Protein AF-A0A843HTK3-F1 (afdb_monomer_lite)

Radius of gyration: 72.26 Å; chains: 1; bounding box: 132×51×167 Å

Structure (mmCIF, N/CA/C/O backbone):
data_AF-A0A843HTK3-F1
#
_entry.id   AF-A0A843HTK3-F1
#
loop_
_atom_site.group_PDB
_atom_site.id
_atom_site.type_symbol
_atom_site.label_atom_id
_atom_site.label_alt_id
_atom_site.label_comp_id
_atom_site.label_asym_id
_atom_site.label_entity_id
_atom_site.label_seq_id
_atom_site.pdbx_PDB_ins_code
_atom_site.Cartn_x
_atom_site.Cartn_y
_atom_site.Cartn_z
_atom_site.occupanc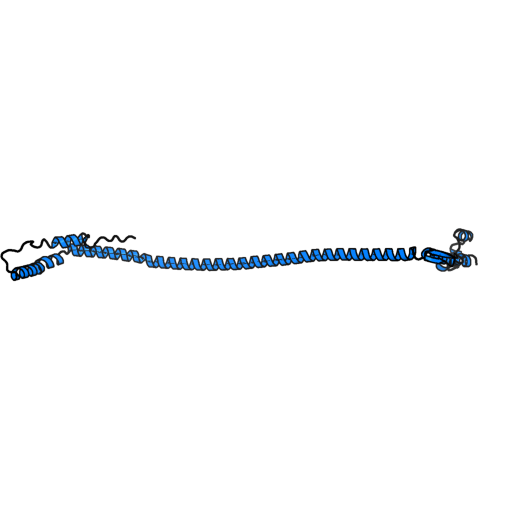y
_atom_site.B_iso_or_equiv
_atom_site.auth_seq_id
_atom_site.auth_comp_id
_atom_site.auth_asym_id
_atom_site.auth_atom_id
_atom_site.pdbx_PDB_model_num
ATOM 1 N N . MET A 1 1 ? -38.545 0.679 40.337 1.00 38.75 1 MET A N 1
ATOM 2 C CA . MET A 1 1 ? -39.459 0.311 41.440 1.00 38.75 1 MET A CA 1
ATOM 3 C C . MET A 1 1 ? -40.035 1.593 42.014 1.00 38.75 1 MET A C 1
ATOM 5 O O . MET A 1 1 ? -39.263 2.434 42.453 1.00 38.75 1 MET A O 1
ATOM 9 N N . SER A 1 2 ? -41.347 1.804 41.912 1.00 30.03 2 SER A N 1
ATOM 10 C CA . SER A 1 2 ? -41.995 2.987 42.487 1.00 30.03 2 SER A CA 1
ATOM 11 C C . SER A 1 2 ? -42.322 2.680 43.943 1.00 30.03 2 SER A C 1
ATOM 13 O O . SER A 1 2 ? -43.158 1.818 44.202 1.00 30.03 2 SER A O 1
ATOM 15 N N . ILE A 1 3 ? -41.647 3.340 44.884 1.00 37.25 3 ILE A N 1
ATOM 16 C CA . ILE A 1 3 ? -41.981 3.233 46.307 1.00 37.25 3 ILE A CA 1
ATOM 17 C C . ILE A 1 3 ? -43.320 3.944 46.483 1.00 37.25 3 ILE A C 1
ATOM 19 O O . ILE A 1 3 ? -43.415 5.162 46.343 1.00 37.25 3 ILE A O 1
ATOM 23 N N . ASN A 1 4 ? -44.375 3.168 46.705 1.00 44.69 4 ASN A N 1
ATOM 24 C CA . ASN A 1 4 ? -45.718 3.690 46.902 1.00 44.69 4 ASN A CA 1
ATOM 25 C C . ASN A 1 4 ? -45.757 4.359 48.285 1.00 44.69 4 ASN A C 1
ATOM 27 O O . ASN A 1 4 ? -45.810 3.685 49.314 1.00 44.69 4 ASN A O 1
ATOM 31 N N . THR A 1 5 ? -45.657 5.687 48.330 1.00 44.09 5 THR A N 1
ATOM 32 C CA . THR A 1 5 ? -45.697 6.471 49.571 1.00 44.09 5 THR A CA 1
ATOM 33 C C . THR A 1 5 ? -47.133 6.567 50.081 1.00 44.09 5 THR A C 1
ATOM 35 O O . THR A 1 5 ? -47.789 7.596 49.938 1.00 44.09 5 THR A O 1
ATOM 38 N N . ILE A 1 6 ? -47.639 5.477 50.656 1.00 53.00 6 ILE A N 1
ATOM 39 C CA . ILE A 1 6 ? -48.837 5.514 51.499 1.00 53.00 6 ILE A CA 1
ATOM 40 C C . ILE A 1 6 ? -48.417 6.135 52.833 1.00 53.00 6 ILE A C 1
ATOM 42 O O . ILE A 1 6 ? -47.463 5.666 53.460 1.00 53.00 6 ILE A O 1
ATOM 46 N N . SER A 1 7 ? -49.098 7.208 53.242 1.00 55.44 7 SER A N 1
ATOM 47 C CA . SER A 1 7 ? -48.861 7.884 54.520 1.00 55.44 7 SER A CA 1
ATOM 48 C C . SER A 1 7 ? -48.951 6.884 55.675 1.00 55.44 7 SER A C 1
ATOM 50 O O . SER A 1 7 ? -49.839 6.034 55.695 1.00 55.44 7 SER A O 1
ATOM 52 N N . LEU A 1 8 ? -48.065 6.998 56.669 1.00 52.16 8 LEU A N 1
ATOM 53 C CA . LEU A 1 8 ? -48.116 6.175 57.888 1.00 52.16 8 LEU A CA 1
ATOM 54 C C . LEU A 1 8 ? -49.490 6.256 58.582 1.00 52.16 8 LEU A C 1
ATOM 56 O O . LEU A 1 8 ? -49.953 5.269 59.143 1.00 52.16 8 LEU A O 1
ATOM 60 N N . LEU A 1 9 ? -50.169 7.405 58.470 1.00 52.94 9 LEU A N 1
ATOM 61 C CA . LEU A 1 9 ? -51.510 7.649 59.015 1.00 52.94 9 LEU A CA 1
ATOM 62 C C . LEU A 1 9 ? -52.624 6.868 58.298 1.00 52.94 9 LEU A C 1
ATOM 64 O O . LEU A 1 9 ? -53.703 6.683 58.857 1.00 52.94 9 LEU A O 1
ATOM 68 N N . ASP A 1 10 ? -52.377 6.407 57.071 1.00 60.09 10 ASP A N 1
ATOM 69 C CA . ASP A 1 10 ? -53.367 5.679 56.277 1.00 60.09 10 ASP A CA 1
ATOM 70 C C . ASP A 1 10 ? -53.335 4.167 56.525 1.00 60.09 10 ASP A C 1
ATOM 72 O O . ASP A 1 10 ? -54.255 3.465 56.089 1.00 60.09 10 ASP A O 1
ATOM 76 N N . ARG A 1 11 ? -52.321 3.665 57.243 1.00 60.69 11 ARG A N 1
ATOM 77 C CA . ARG A 1 11 ? -52.177 2.237 57.545 1.00 60.69 11 ARG A CA 1
ATOM 78 C C . ARG A 1 11 ? -53.138 1.810 58.655 1.00 60.69 11 ARG A C 1
ATOM 80 O O . ARG A 1 11 ? -53.283 2.479 59.677 1.00 60.69 11 ARG A O 1
ATOM 87 N N . GLU A 1 12 ? -53.788 0.669 58.444 1.00 66.44 12 GLU A N 1
ATOM 88 C CA . GLU A 1 12 ? -54.806 0.104 59.340 1.00 66.44 12 GLU A CA 1
ATOM 89 C C . GLU A 1 12 ? -54.378 -0.005 60.819 1.00 66.44 12 GLU A C 1
ATOM 91 O O . GLU A 1 12 ? -55.192 0.345 61.678 1.00 66.44 12 GLU A O 1
ATOM 96 N N . PRO A 1 13 ? -53.129 -0.388 61.161 1.00 62.75 13 PRO A N 1
ATOM 97 C CA . PRO A 1 13 ? -52.690 -0.442 62.558 1.00 62.75 13 PRO A CA 1
ATOM 98 C C . PRO A 1 13 ? -52.739 0.926 63.259 1.00 62.75 13 PRO A C 1
ATOM 100 O O . PRO A 1 13 ? -53.224 1.032 64.385 1.00 62.75 13 PRO A O 1
ATOM 103 N N . PHE A 1 14 ? -52.325 2.001 62.572 1.00 56.97 14 PHE A N 1
ATOM 104 C CA . PHE A 1 14 ? -52.375 3.367 63.109 1.00 56.97 14 PHE A CA 1
ATOM 105 C C . PHE A 1 14 ? -53.814 3.878 63.260 1.00 56.97 14 PHE A C 1
ATOM 107 O O . PHE A 1 14 ? -54.138 4.515 64.264 1.00 56.97 14 PHE A O 1
ATOM 114 N N . LYS A 1 15 ? -54.701 3.565 62.306 1.00 63.81 15 LYS A N 1
ATOM 115 C CA . LYS A 1 15 ? -56.132 3.906 62.398 1.00 63.81 15 LYS A CA 1
ATOM 116 C C . LYS A 1 15 ? -56.814 3.215 63.579 1.00 63.81 15 LYS A C 1
ATOM 118 O O . LYS A 1 15 ? -57.596 3.856 64.283 1.00 63.81 15 LYS A O 1
ATOM 123 N N . ARG A 1 16 ? -56.493 1.939 63.826 1.00 60.72 16 ARG A N 1
ATOM 124 C CA . ARG A 1 16 ? -57.014 1.191 64.980 1.00 60.72 16 ARG A CA 1
ATOM 125 C C . ARG A 1 16 ? -56.539 1.790 66.295 1.00 60.72 16 ARG A C 1
ATOM 127 O O . ARG A 1 16 ? -57.391 2.121 67.109 1.00 60.72 16 ARG A O 1
ATOM 134 N N . MET A 1 17 ? -55.242 2.066 66.438 1.00 58.06 17 MET A N 1
ATOM 135 C CA . MET A 1 17 ? -54.682 2.671 67.654 1.00 58.06 17 MET A CA 1
ATOM 136 C C . MET A 1 17 ? -55.368 4.000 68.020 1.00 58.06 17 MET A C 1
ATOM 138 O O . MET A 1 17 ? -55.690 4.237 69.182 1.00 58.06 17 MET A O 1
ATOM 142 N N . ILE A 1 18 ? -55.660 4.853 67.028 1.00 58.66 18 ILE A N 1
ATOM 143 C CA . ILE A 1 18 ? -56.403 6.111 67.234 1.00 58.66 18 ILE A CA 1
ATOM 144 C C . ILE A 1 18 ? -57.853 5.837 67.672 1.00 58.66 18 ILE A C 1
ATOM 146 O O . ILE A 1 18 ? -58.387 6.549 68.523 1.00 58.66 18 ILE A O 1
ATOM 150 N N . SER A 1 19 ? -58.491 4.792 67.135 1.00 58.44 19 SER A N 1
ATOM 151 C CA . SER A 1 19 ? -59.862 4.409 67.495 1.00 58.44 19 SER A CA 1
ATOM 152 C C . SER A 1 19 ? -59.991 3.795 68.901 1.00 58.44 19 SER A C 1
ATOM 154 O O . SER A 1 19 ? -61.031 3.963 69.541 1.00 58.44 19 SER A O 1
ATOM 156 N N . THR A 1 20 ? -58.934 3.156 69.423 1.00 55.25 20 THR A N 1
ATOM 157 C CA . THR A 1 20 ? -58.904 2.513 70.752 1.00 55.25 20 THR A CA 1
ATOM 158 C C . THR A 1 20 ? -58.944 3.530 71.910 1.00 55.25 20 THR A C 1
ATOM 160 O O . THR A 1 20 ? -59.424 3.225 73.008 1.00 55.25 20 THR A O 1
ATOM 163 N N . VAL A 1 21 ? -58.496 4.768 71.667 1.00 57.41 21 VAL A N 1
ATOM 164 C CA . VAL A 1 21 ? -58.384 5.840 72.677 1.00 57.41 21 VAL A CA 1
ATOM 165 C C . VAL A 1 21 ? -59.745 6.459 73.055 1.00 57.41 21 VAL A C 1
ATOM 167 O O . VAL A 1 21 ? -59.902 6.938 74.177 1.00 57.41 21 VAL A O 1
ATOM 170 N N . GLY A 1 22 ? -60.767 6.352 72.194 1.00 56.28 22 GLY A N 1
ATOM 171 C CA . GLY A 1 22 ? -62.115 6.891 72.437 1.00 56.28 22 GLY A CA 1
ATOM 172 C C . GLY A 1 22 ? -62.223 8.423 72.312 1.00 56.28 22 GLY A C 1
ATOM 173 O O . GLY A 1 22 ? -61.224 9.135 72.243 1.00 56.28 22 GLY A O 1
ATOM 174 N N . ASN A 1 23 ? -63.455 8.951 72.251 1.00 57.81 23 ASN A N 1
ATOM 175 C CA . ASN A 1 23 ? -63.700 10.395 72.118 1.00 57.81 23 ASN A CA 1
ATOM 176 C C . ASN A 1 23 ? -63.382 11.143 73.424 1.00 57.81 23 ASN A C 1
ATOM 178 O O . ASN A 1 23 ? -63.937 10.822 74.475 1.00 57.81 23 ASN A O 1
ATOM 182 N N . LEU A 1 24 ? -62.561 12.195 73.336 1.00 53.81 24 LEU A N 1
ATOM 183 C CA . LEU A 1 24 ? -62.410 13.186 74.407 1.00 53.81 24 LEU A CA 1
ATOM 184 C C . LEU A 1 24 ? -63.778 13.843 74.696 1.00 53.81 24 LEU A C 1
ATOM 186 O O . LEU A 1 24 ? -64.517 14.112 73.745 1.00 53.81 24 LEU A O 1
ATOM 190 N N . PRO A 1 25 ? -64.140 14.134 75.962 1.00 52.53 25 PRO A N 1
ATOM 191 C CA . PRO A 1 25 ? -65.391 14.824 76.263 1.00 52.53 25 PRO A CA 1
ATOM 192 C C . PRO A 1 25 ? -65.406 16.194 75.577 1.00 52.53 25 PRO A C 1
ATOM 194 O O . PRO A 1 25 ? -64.543 17.034 75.823 1.00 52.53 25 PRO A O 1
ATOM 197 N N . THR A 1 26 ? -66.383 16.423 74.702 1.00 53.97 26 THR A N 1
ATOM 198 C CA . THR A 1 26 ? -66.461 17.634 73.866 1.00 53.97 26 THR A CA 1
ATOM 199 C C . THR A 1 26 ? -67.148 18.814 74.549 1.00 53.97 26 THR A C 1
ATOM 201 O O . THR A 1 26 ? -67.393 19.838 73.916 1.00 53.97 26 THR A O 1
ATOM 204 N N . SER A 1 27 ? -67.469 18.706 75.832 1.00 48.22 27 SER A N 1
ATOM 205 C CA . SER A 1 27 ? -68.060 19.798 76.592 1.00 48.22 27 SER A CA 1
ATOM 206 C C . SER A 1 27 ? -67.556 19.754 78.021 1.00 48.22 27 SER A C 1
ATOM 208 O O . SER A 1 27 ? -67.538 18.692 78.646 1.00 48.22 27 SER A O 1
ATOM 210 N N . PHE A 1 28 ? -67.156 20.926 78.509 1.00 50.34 28 PHE A N 1
ATOM 211 C CA . PHE A 1 28 ? -66.933 21.212 79.915 1.00 50.34 28 PHE A CA 1
ATOM 212 C C . PHE A 1 28 ? -67.988 20.490 80.758 1.00 50.34 28 PHE A C 1
ATOM 214 O O . PHE A 1 28 ? -69.187 20.608 80.512 1.00 50.34 28 PHE A O 1
ATOM 221 N N . VAL A 1 29 ? -67.548 19.703 81.736 1.00 55.66 29 VAL A N 1
ATOM 222 C CA . VAL A 1 29 ? -68.446 19.281 82.806 1.00 55.66 29 VAL A CA 1
ATOM 223 C C . VAL A 1 29 ? -68.699 20.568 83.585 1.00 55.66 29 VAL A C 1
ATOM 225 O O . VAL A 1 29 ? -67.833 20.982 84.351 1.00 55.66 29 VAL A O 1
ATOM 228 N N . ASP A 1 30 ? -69.813 21.249 83.301 1.00 51.25 30 ASP A N 1
ATOM 229 C CA . ASP A 1 30 ? -70.136 22.637 83.704 1.00 51.25 30 ASP A CA 1
ATOM 230 C C . ASP A 1 30 ? -70.114 22.910 85.230 1.00 51.25 30 ASP A C 1
ATOM 232 O O . ASP A 1 30 ? -70.470 23.992 85.691 1.00 51.25 30 ASP A O 1
ATOM 236 N N . SER A 1 31 ? -69.681 21.944 86.039 1.00 58.19 31 SER A N 1
ATOM 237 C CA . SER A 1 31 ? -69.624 21.982 87.498 1.00 58.19 31 SER A CA 1
ATOM 238 C C . SER A 1 31 ? -68.238 21.713 88.106 1.00 58.19 31 SER A C 1
ATOM 240 O O . SER A 1 31 ? -68.150 21.625 89.327 1.00 58.19 31 SER A O 1
ATOM 242 N N . LEU A 1 32 ? -67.170 21.552 87.312 1.00 59.84 32 LEU A N 1
ATOM 243 C CA . LEU A 1 32 ? -65.810 21.300 87.822 1.00 59.84 32 LEU A CA 1
ATOM 244 C C . LEU A 1 32 ? -64.930 22.556 87.769 1.00 59.84 32 LEU A C 1
ATOM 246 O O . LEU A 1 32 ? -64.960 23.317 86.800 1.00 59.84 32 LEU A O 1
ATOM 250 N N . SER A 1 33 ? -64.097 22.761 88.792 1.00 67.94 33 SER A N 1
ATOM 251 C CA . SER A 1 33 ? -63.061 23.797 88.757 1.00 67.94 33 SER A CA 1
ATOM 252 C C . SER A 1 33 ? -61.970 23.452 87.737 1.00 67.94 33 SER A C 1
ATOM 254 O O . SER A 1 33 ? -61.722 22.288 87.422 1.00 67.94 33 SER A O 1
ATOM 256 N N . TYR A 1 34 ? -61.256 24.467 87.242 1.00 61.88 34 TYR A N 1
ATOM 257 C CA . TYR A 1 34 ? -60.184 24.281 86.254 1.00 61.88 34 TYR A CA 1
ATOM 258 C C . TYR A 1 34 ? -59.102 23.290 86.722 1.00 61.88 34 TYR A C 1
ATOM 260 O O . TYR A 1 34 ? -58.572 22.514 85.930 1.00 61.88 34 TYR A O 1
ATOM 268 N N . TYR A 1 35 ? -58.805 23.287 88.026 1.00 71.56 35 TYR A N 1
ATOM 269 C CA . TYR A 1 35 ? -57.869 22.340 88.627 1.00 71.56 35 TYR A CA 1
ATOM 270 C C . TYR A 1 35 ? -58.400 20.901 88.589 1.00 71.56 35 TYR A C 1
ATOM 272 O O . TYR A 1 35 ? -57.662 19.992 88.223 1.00 71.56 35 TYR A O 1
ATOM 280 N N . GLU A 1 36 ? -59.677 20.692 88.910 1.00 65.38 36 GLU A N 1
ATOM 281 C CA . GLU A 1 36 ? -60.310 19.367 88.883 1.00 65.38 36 GLU A CA 1
ATOM 282 C C . GLU A 1 36 ? -60.412 18.813 87.459 1.00 65.38 36 GLU A C 1
ATOM 284 O O . GLU A 1 36 ? -60.209 17.620 87.255 1.00 65.38 36 GLU A O 1
ATOM 289 N N . VAL A 1 37 ? -60.639 19.675 86.463 1.00 63.78 37 VAL A N 1
ATOM 290 C CA . VAL A 1 37 ? -60.626 19.283 85.045 1.00 63.78 37 VAL A CA 1
ATOM 291 C C . VAL A 1 37 ? -59.226 18.845 84.602 1.00 63.78 37 VAL A C 1
ATOM 293 O O . VAL A 1 37 ? -59.089 17.818 83.939 1.00 63.78 37 VAL A O 1
ATOM 296 N N . LEU A 1 38 ? -58.176 19.580 84.987 1.00 66.00 38 LEU A N 1
ATOM 297 C CA . LEU A 1 38 ? -56.791 19.197 84.683 1.00 66.00 38 LEU A CA 1
ATOM 298 C C . LEU A 1 38 ? -56.375 17.913 85.405 1.00 66.00 38 LEU A C 1
ATOM 300 O O . LEU A 1 38 ? -55.738 17.053 84.800 1.00 66.00 38 LEU A O 1
ATOM 304 N N . ALA A 1 39 ? -56.748 17.764 86.677 1.00 71.88 39 ALA A N 1
ATOM 305 C CA . ALA A 1 39 ? -56.475 16.559 87.451 1.00 71.88 39 ALA A CA 1
ATOM 306 C C . ALA A 1 39 ? -57.183 15.339 86.844 1.00 71.88 39 ALA A C 1
ATOM 308 O O . ALA A 1 39 ? -56.542 14.310 86.637 1.00 71.88 39 ALA A O 1
ATOM 309 N N . TRP A 1 40 ? -58.459 15.483 86.469 1.00 74.88 40 TRP A N 1
ATOM 310 C CA . TRP A 1 40 ? -59.219 14.451 85.767 1.00 74.88 40 TRP A CA 1
ATOM 311 C C . TRP A 1 40 ? -58.581 14.088 84.424 1.00 74.88 40 TRP A C 1
ATOM 313 O O . TRP A 1 40 ? -58.439 12.908 84.124 1.00 74.88 40 TRP A O 1
ATOM 323 N N . LEU A 1 41 ? -58.145 15.075 83.634 1.00 65.19 41 LEU A N 1
ATOM 324 C CA . LEU A 1 41 ? -57.505 14.822 82.343 1.00 65.19 41 LEU A CA 1
ATOM 325 C C . LEU A 1 41 ? -56.179 14.071 82.514 1.00 65.19 41 LEU A C 1
ATOM 327 O O . LEU A 1 41 ? -55.949 13.078 81.829 1.00 65.19 41 LEU A O 1
ATOM 331 N N . CYS A 1 42 ? -55.323 14.507 83.441 1.00 70.62 42 CYS A N 1
ATOM 332 C CA . CYS A 1 42 ? -54.069 13.818 83.750 1.00 70.62 42 CYS A CA 1
ATOM 333 C C . CYS A 1 42 ? -54.318 12.385 84.233 1.00 70.62 42 CYS A C 1
ATOM 335 O O . CYS A 1 42 ? -53.612 11.465 83.814 1.00 70.62 42 CYS A O 1
ATOM 337 N N . GLN A 1 43 ? -55.337 12.184 85.070 1.00 73.31 43 GLN A N 1
ATOM 338 C CA . GLN A 1 43 ? -55.728 10.866 85.555 1.00 73.31 43 GLN A CA 1
ATOM 339 C C . GLN A 1 43 ? -56.274 9.989 84.420 1.00 73.31 43 GLN A C 1
ATOM 341 O O . GLN A 1 43 ? -55.832 8.860 84.261 1.00 73.31 43 GLN A O 1
ATOM 346 N N . TYR A 1 44 ? -57.140 10.519 83.555 1.00 72.25 44 TYR A N 1
ATOM 347 C CA . TYR A 1 44 ? -57.682 9.807 82.395 1.00 72.25 44 TYR A CA 1
ATOM 348 C C . TYR A 1 44 ? -56.588 9.416 81.389 1.00 72.25 44 TYR A C 1
ATOM 350 O O . TYR A 1 44 ? -56.551 8.282 80.907 1.00 72.25 44 TYR A O 1
ATOM 358 N N . VAL A 1 45 ? -55.639 10.318 81.117 1.00 67.12 45 VAL A N 1
ATOM 359 C CA . VAL A 1 45 ? -54.465 10.019 80.282 1.00 67.12 45 VAL A CA 1
ATOM 360 C C . VAL A 1 45 ? -53.636 8.892 80.903 1.00 67.12 45 VAL A C 1
ATOM 362 O O . VAL A 1 45 ? -53.292 7.937 80.212 1.00 67.12 45 VAL A O 1
ATOM 365 N N . THR A 1 46 ? -53.352 8.970 82.203 1.00 73.38 46 THR A N 1
ATOM 366 C CA . THR A 1 46 ? -52.440 8.040 82.887 1.00 73.38 46 THR A CA 1
ATOM 367 C C . THR A 1 46 ? -53.065 6.673 83.159 1.00 73.38 46 THR A C 1
ATOM 369 O O . THR A 1 46 ? -52.389 5.658 83.031 1.00 73.38 46 THR A O 1
ATOM 372 N N . GLU A 1 47 ? -54.346 6.632 83.519 1.00 72.81 47 GLU A N 1
ATOM 373 C CA . GLU A 1 47 ? -55.037 5.418 83.967 1.00 72.81 47 GLU A CA 1
ATOM 374 C C . GLU A 1 47 ? -55.876 4.760 82.867 1.00 72.81 47 GLU A C 1
ATOM 376 O O . GLU A 1 47 ? -56.221 3.590 82.990 1.00 72.81 47 GLU A O 1
ATOM 381 N N . THR A 1 48 ? -56.226 5.479 81.792 1.00 67.31 48 THR A N 1
ATOM 382 C CA . THR A 1 48 ? -57.067 4.936 80.708 1.00 67.31 48 THR A CA 1
ATOM 383 C C . THR A 1 48 ? -56.359 4.933 79.359 1.00 67.31 48 THR A C 1
ATOM 385 O O . THR A 1 48 ? -56.325 3.896 78.702 1.00 67.31 48 THR A O 1
ATOM 388 N N . ILE A 1 49 ? -55.787 6.061 78.928 1.00 65.81 49 ILE A N 1
ATOM 389 C CA . ILE A 1 49 ? -55.207 6.172 77.578 1.00 65.81 49 ILE A CA 1
ATOM 390 C C . ILE A 1 49 ? -53.867 5.433 77.484 1.00 65.81 49 ILE A C 1
ATOM 392 O O . ILE A 1 49 ? -53.703 4.587 76.609 1.00 65.81 49 ILE A O 1
ATOM 396 N N . ILE A 1 50 ? -52.922 5.721 78.386 1.00 67.25 50 ILE A N 1
ATOM 397 C CA . ILE A 1 50 ? -51.588 5.098 78.380 1.00 67.25 50 ILE A CA 1
ATOM 398 C C . ILE A 1 50 ? -51.676 3.566 78.514 1.00 67.25 50 ILE A C 1
ATOM 400 O O . ILE A 1 50 ? -51.043 2.881 77.711 1.00 67.25 50 ILE A O 1
ATOM 404 N N . PRO A 1 51 ? -52.471 2.995 79.442 1.00 71.56 51 PRO A N 1
ATOM 405 C CA . PRO A 1 51 ? -52.610 1.548 79.554 1.00 71.56 51 PRO A CA 1
ATOM 406 C C . PRO A 1 51 ? -53.256 0.932 78.317 1.00 71.56 51 PRO A C 1
ATOM 408 O O . PRO A 1 51 ? -52.725 -0.043 77.813 1.00 71.56 51 PRO A O 1
ATOM 411 N N . LYS A 1 52 ? -54.310 1.537 77.746 1.00 68.69 52 LYS A N 1
ATOM 412 C CA . LYS A 1 52 ? -54.927 1.030 76.507 1.00 68.69 52 LYS A CA 1
ATOM 413 C C . LYS A 1 52 ? -53.978 1.033 75.315 1.00 68.69 52 LYS A C 1
ATOM 415 O O . LYS A 1 52 ? -54.005 0.089 74.542 1.00 68.69 52 LYS A O 1
ATOM 420 N N . ILE A 1 53 ? -53.144 2.062 75.165 1.00 64.00 53 ILE A N 1
ATOM 421 C CA . ILE A 1 53 ? -52.127 2.109 74.102 1.00 64.00 53 ILE A CA 1
ATOM 422 C C . ILE A 1 53 ? -51.053 1.038 74.336 1.00 64.00 53 ILE A C 1
ATOM 424 O O . ILE A 1 53 ? -50.609 0.399 73.387 1.00 64.00 53 ILE A O 1
ATOM 428 N N . ASN A 1 54 ? -50.656 0.815 75.591 1.00 67.31 54 ASN A N 1
ATOM 429 C CA . ASN A 1 54 ? -49.660 -0.199 75.945 1.00 67.31 54 ASN A CA 1
ATOM 430 C C . ASN A 1 54 ? -50.217 -1.640 75.916 1.00 67.31 54 ASN A C 1
ATOM 432 O O . ASN A 1 54 ? -49.447 -2.580 75.731 1.00 67.31 54 ASN A O 1
ATOM 436 N N . GLU A 1 55 ? -51.526 -1.821 76.106 1.00 67.75 55 GLU A N 1
ATOM 437 C CA . GLU A 1 55 ? -52.237 -3.109 76.108 1.00 67.75 55 GLU A CA 1
ATOM 438 C C . GLU A 1 55 ? -52.851 -3.473 74.752 1.00 67.75 55 GLU A C 1
ATOM 440 O O . GLU A 1 55 ? -53.256 -4.627 74.577 1.00 67.75 55 GLU A O 1
ATOM 445 N N . ASP A 1 56 ? -52.861 -2.556 73.771 1.00 70.56 56 ASP A N 1
ATOM 446 C CA . ASP A 1 56 ? -53.170 -2.832 72.356 1.00 70.56 56 ASP A CA 1
ATOM 447 C C . ASP A 1 56 ? -52.018 -3.626 71.706 1.00 70.56 56 ASP A C 1
ATOM 449 O O . ASP A 1 56 ? -51.412 -3.268 70.695 1.00 70.56 56 ASP A O 1
ATOM 453 N N . SER A 1 57 ? -51.680 -4.730 72.372 1.00 67.38 57 SER A N 1
ATOM 454 C CA . SER A 1 57 ? -50.725 -5.753 71.982 1.00 67.38 57 SER A CA 1
ATOM 455 C C . SER A 1 57 ? -51.007 -6.252 70.573 1.00 67.38 57 SER A C 1
ATOM 457 O O . SER A 1 57 ? -50.071 -6.577 69.857 1.00 67.38 57 SER A O 1
ATOM 459 N N . GLU A 1 58 ? -52.266 -6.240 70.134 1.00 71.69 58 GLU A N 1
ATOM 460 C CA . GLU A 1 58 ? -52.653 -6.576 68.770 1.00 71.69 58 GLU A CA 1
ATOM 461 C C . GLU A 1 58 ? -52.126 -5.547 67.753 1.00 71.69 58 GLU A C 1
ATOM 463 O O . GLU A 1 58 ? -51.475 -5.940 66.784 1.00 71.69 58 GLU A O 1
ATOM 468 N N . ALA A 1 59 ? -52.311 -4.240 67.983 1.00 70.56 59 ALA A N 1
ATOM 469 C CA . ALA A 1 59 ? -51.756 -3.197 67.113 1.00 70.56 59 ALA A CA 1
ATOM 470 C C . ALA A 1 59 ? -50.217 -3.145 67.151 1.00 70.56 59 ALA A C 1
ATOM 472 O O . ALA A 1 59 ? -49.576 -2.957 66.112 1.00 70.56 59 ALA A O 1
ATOM 473 N N . ILE A 1 60 ? -49.615 -3.345 68.329 1.00 73.38 60 ILE A N 1
ATOM 474 C CA . ILE A 1 60 ? -48.154 -3.406 68.493 1.00 73.38 60 ILE A CA 1
ATOM 475 C C . ILE A 1 60 ? -47.576 -4.614 67.742 1.00 73.38 60 ILE A C 1
ATOM 477 O O . ILE A 1 60 ? -46.603 -4.456 67.003 1.00 73.38 60 ILE A O 1
ATOM 481 N N . ASN A 1 61 ? -48.184 -5.795 67.878 1.00 79.62 61 ASN A N 1
ATOM 482 C CA . ASN A 1 61 ? -47.755 -7.003 67.171 1.00 79.62 61 ASN A CA 1
ATOM 483 C C . ASN A 1 61 ? -47.915 -6.840 65.653 1.00 79.62 61 ASN A C 1
ATOM 485 O O . ASN A 1 61 ? -46.991 -7.162 64.913 1.00 79.62 61 ASN A O 1
ATOM 489 N N . ALA A 1 62 ? -49.023 -6.252 65.187 1.00 79.06 62 ALA A N 1
ATOM 490 C CA . ALA A 1 62 ? -49.241 -5.992 63.764 1.00 79.06 62 ALA A CA 1
ATOM 491 C C . ALA A 1 62 ? -48.171 -5.059 63.161 1.00 79.06 62 ALA A C 1
ATOM 493 O O . ALA A 1 62 ? -47.677 -5.309 62.062 1.00 79.06 62 ALA A O 1
ATOM 494 N N . LEU A 1 63 ? -47.764 -4.006 63.882 1.00 79.00 63 LEU A N 1
ATOM 495 C CA . LEU A 1 63 ? -46.675 -3.119 63.448 1.00 79.00 63 LEU A CA 1
ATOM 496 C C . LEU A 1 63 ? -45.311 -3.823 63.443 1.00 79.00 63 LEU A C 1
ATOM 498 O O . LEU A 1 63 ? -44.485 -3.566 62.566 1.00 79.00 63 LEU A O 1
ATOM 502 N N . GLN A 1 64 ? -45.058 -4.705 64.412 1.00 80.94 64 GLN A N 1
ATOM 503 C CA . GLN A 1 64 ? -43.829 -5.500 64.457 1.00 80.94 64 GLN A CA 1
ATOM 504 C C . GLN A 1 64 ? -43.757 -6.499 63.296 1.00 80.94 64 GLN A C 1
ATOM 506 O O . GLN A 1 64 ? -42.704 -6.616 62.670 1.00 80.94 64 GLN A O 1
ATOM 511 N N . GLU A 1 65 ? -44.863 -7.170 62.970 1.00 85.25 65 GLU A N 1
ATOM 512 C CA . GLU A 1 65 ? -44.966 -8.063 61.810 1.00 85.25 65 GLU A CA 1
ATOM 513 C C . GLU A 1 65 ? -44.730 -7.306 60.495 1.00 85.25 65 GLU A C 1
ATOM 515 O O . GLU A 1 65 ? -43.949 -7.756 59.656 1.00 85.25 65 GLU A O 1
ATOM 520 N N . GLU A 1 66 ? -45.320 -6.116 60.339 1.00 81.44 66 GLU A N 1
ATOM 521 C CA . GLU A 1 66 ? -45.124 -5.266 59.157 1.00 81.44 66 GLU A CA 1
ATOM 522 C C . GLU A 1 66 ? -43.665 -4.785 59.025 1.00 81.44 66 GLU A C 1
ATOM 524 O O . GLU A 1 66 ? -43.110 -4.752 57.924 1.00 81.44 66 GLU A O 1
ATOM 529 N N . PHE A 1 67 ? -43.003 -4.472 60.145 1.00 78.31 67 PHE A N 1
ATOM 530 C CA . PHE A 1 67 ? -41.582 -4.115 60.161 1.00 78.31 67 PHE A CA 1
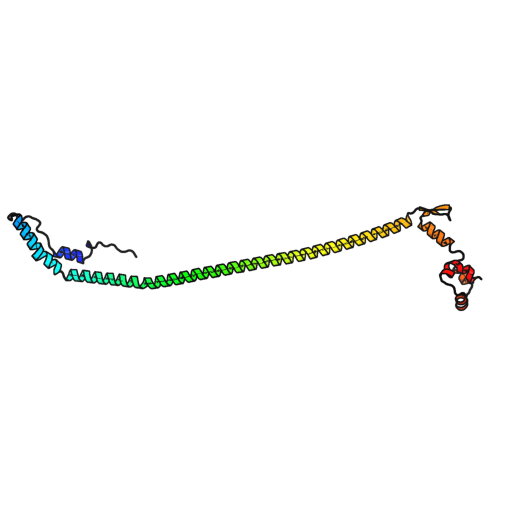ATOM 531 C C . PHE A 1 67 ? -40.672 -5.296 59.793 1.00 78.31 67 PHE A C 1
ATOM 533 O O . PHE A 1 67 ? -39.707 -5.115 59.047 1.00 78.31 67 PHE A O 1
ATOM 540 N N . ILE A 1 68 ? -40.969 -6.500 60.294 1.00 86.88 68 ILE A N 1
ATOM 541 C CA . ILE A 1 68 ? -40.229 -7.721 59.941 1.00 86.88 68 ILE A CA 1
ATOM 542 C C . ILE A 1 68 ? -40.358 -7.995 58.442 1.00 86.88 68 ILE A C 1
ATOM 544 O O . ILE A 1 68 ? -39.337 -8.191 57.785 1.00 86.88 68 ILE A O 1
ATOM 548 N N . ALA A 1 69 ? -41.577 -7.920 57.898 1.00 83.75 69 ALA A N 1
ATOM 549 C CA . ALA A 1 69 ? -41.827 -8.122 56.473 1.00 83.75 69 ALA A CA 1
ATOM 550 C C . ALA A 1 69 ? -41.053 -7.116 55.602 1.00 83.75 69 ALA A C 1
ATOM 552 O O . ALA A 1 69 ? -40.409 -7.504 54.628 1.00 83.75 69 ALA A O 1
ATOM 553 N N . LEU A 1 70 ? -41.044 -5.833 55.985 1.00 84.44 70 LEU A N 1
ATOM 554 C CA . LEU A 1 70 ? -40.282 -4.807 55.267 1.00 84.44 70 LEU A CA 1
ATOM 555 C C . LEU A 1 70 ? -38.768 -5.058 55.332 1.00 84.44 70 LEU A C 1
ATOM 557 O O . LEU A 1 70 ? -38.063 -4.867 54.343 1.00 84.44 70 LEU A O 1
ATOM 561 N N . ARG A 1 71 ? -38.250 -5.474 56.494 1.00 83.69 71 ARG A N 1
ATOM 562 C CA . ARG A 1 71 ? -36.827 -5.798 56.649 1.00 83.69 71 ARG A CA 1
ATOM 563 C C . ARG A 1 71 ? -36.430 -6.968 55.751 1.00 83.69 71 ARG A C 1
ATOM 565 O O . ARG A 1 71 ? -35.392 -6.887 55.105 1.00 83.69 71 ARG A O 1
ATOM 572 N N . GLU A 1 72 ? -37.243 -8.020 55.701 1.00 87.38 72 GLU A N 1
ATOM 573 C CA . GLU A 1 72 ? -36.995 -9.186 54.846 1.00 87.38 72 GLU A CA 1
ATOM 574 C C . GLU A 1 72 ? -36.989 -8.812 53.357 1.00 87.38 72 GLU A C 1
ATOM 576 O O . GLU A 1 72 ? -36.093 -9.236 52.631 1.00 87.38 72 GLU A O 1
ATOM 581 N N . GLU A 1 73 ? -37.912 -7.951 52.911 1.00 86.44 73 GLU A N 1
ATOM 582 C CA . GLU A 1 73 ? -37.930 -7.438 51.532 1.00 86.44 73 GLU A CA 1
ATOM 583 C C . GLU A 1 73 ? -36.646 -6.659 51.191 1.00 86.44 73 GLU A C 1
ATOM 585 O O . GLU A 1 73 ? -36.048 -6.856 50.130 1.00 86.44 73 GLU A O 1
ATOM 590 N N . VAL A 1 74 ? -36.184 -5.802 52.109 1.00 83.06 74 VAL A N 1
ATOM 591 C CA . VAL A 1 74 ? -34.937 -5.039 51.940 1.00 83.06 74 VAL A CA 1
ATOM 592 C C . VAL A 1 74 ? -33.714 -5.959 51.933 1.00 83.06 74 VAL A C 1
ATOM 594 O O . VAL A 1 74 ? -32.819 -5.777 51.108 1.00 83.06 74 VAL A O 1
ATOM 597 N N . GLU A 1 75 ? -33.658 -6.947 52.827 1.00 85.75 75 GLU A N 1
ATOM 598 C CA . GLU A 1 75 ? -32.566 -7.923 52.875 1.00 85.75 75 GLU A CA 1
ATOM 599 C C . GLU A 1 75 ? -32.491 -8.747 51.588 1.00 85.75 75 GLU A C 1
ATOM 601 O O . GLU A 1 75 ? -31.393 -8.964 51.073 1.00 85.75 75 GLU A O 1
ATOM 606 N N . GLU A 1 76 ? -33.633 -9.154 51.031 1.00 86.06 76 GLU A N 1
ATOM 607 C CA . GLU A 1 76 ? -33.679 -9.880 49.763 1.00 86.06 76 GLU A CA 1
ATOM 608 C C . GLU A 1 76 ? -33.197 -9.008 48.596 1.00 86.06 76 GLU A C 1
ATOM 610 O O . GLU A 1 76 ? -32.337 -9.434 47.828 1.00 86.06 76 GLU A O 1
ATOM 615 N N . ALA A 1 77 ? -33.642 -7.749 48.518 1.00 81.38 77 ALA A N 1
ATOM 616 C CA . ALA A 1 77 ? -33.185 -6.812 47.489 1.00 81.38 77 ALA A CA 1
ATOM 617 C C . ALA A 1 77 ? -31.666 -6.543 47.552 1.00 81.38 77 ALA A C 1
ATOM 619 O O . ALA A 1 77 ? -31.016 -6.333 46.526 1.00 81.38 77 ALA A O 1
ATOM 620 N N . ILE A 1 78 ? -31.071 -6.566 48.750 1.00 85.44 78 ILE A N 1
ATOM 621 C CA . ILE A 1 78 ? -29.626 -6.371 48.932 1.00 85.44 78 ILE A CA 1
ATOM 622 C C . ILE A 1 78 ? -28.819 -7.586 48.446 1.00 85.44 78 ILE A C 1
ATOM 624 O O . ILE A 1 78 ? -27.677 -7.406 48.014 1.00 85.44 78 ILE A O 1
ATOM 628 N N . LYS A 1 79 ? -29.380 -8.805 48.457 1.00 87.81 79 LYS A N 1
ATOM 629 C CA . LYS A 1 79 ? -28.661 -10.025 48.034 1.00 87.81 79 LYS A CA 1
ATOM 630 C C . LYS A 1 79 ? -28.252 -10.016 46.563 1.00 87.81 79 LYS A C 1
ATOM 632 O O . LYS A 1 79 ? -27.253 -10.646 46.225 1.00 87.81 79 LYS A O 1
ATOM 637 N N . GLU A 1 80 ? -28.972 -9.299 45.703 1.00 87.38 80 GLU A N 1
ATOM 638 C CA . GLU A 1 80 ? -28.672 -9.238 44.265 1.00 87.38 80 GLU A CA 1
ATOM 639 C C . GLU A 1 80 ? -27.544 -8.243 43.924 1.00 87.38 80 GLU A C 1
ATOM 641 O O . GLU A 1 80 ? -26.862 -8.389 42.907 1.00 87.38 80 GLU A O 1
ATOM 646 N N . ILE A 1 81 ? -27.282 -7.254 44.790 1.00 89.06 81 ILE A N 1
ATOM 647 C CA . ILE A 1 81 ? -26.298 -6.183 44.545 1.00 89.06 81 ILE A CA 1
ATOM 648 C C . ILE A 1 81 ? -24.864 -6.714 44.347 1.00 89.06 81 ILE A C 1
ATOM 650 O O . ILE A 1 81 ? -24.191 -6.251 43.420 1.00 89.06 81 ILE A O 1
ATOM 654 N N . PRO A 1 82 ? -24.350 -7.654 45.169 1.00 92.31 82 PRO A N 1
ATOM 655 C CA . PRO A 1 82 ? -23.008 -8.199 44.984 1.00 92.31 82 PRO A CA 1
ATOM 656 C C . PRO A 1 82 ? -22.823 -8.872 43.624 1.00 92.31 82 PRO A C 1
ATOM 658 O O . PRO A 1 82 ? -21.784 -8.671 42.997 1.00 92.31 82 PRO A O 1
ATOM 661 N N . GLN A 1 83 ? -23.831 -9.619 43.158 1.00 90.56 83 GLN A N 1
ATOM 662 C CA . GLN A 1 83 ? -23.766 -10.297 41.866 1.00 90.56 83 GLN A CA 1
ATOM 663 C C . GLN A 1 83 ? -23.790 -9.286 40.720 1.00 90.56 83 GLN A C 1
ATOM 665 O O . GLN A 1 83 ? -22.913 -9.324 39.865 1.00 90.56 83 GLN A O 1
ATOM 670 N N . LEU A 1 84 ? -24.702 -8.308 40.759 1.00 94.19 84 LEU A N 1
ATOM 671 C CA . LEU A 1 84 ? -24.762 -7.249 39.747 1.00 94.19 84 LEU A CA 1
ATOM 672 C C . LEU A 1 84 ? -23.439 -6.471 39.649 1.00 94.19 84 LEU A C 1
ATOM 674 O O . LEU A 1 84 ? -22.999 -6.093 38.563 1.00 94.19 84 LEU A O 1
ATOM 678 N N . ARG A 1 85 ? -22.781 -6.240 40.792 1.00 95.19 85 ARG A N 1
ATOM 679 C CA . ARG A 1 85 ? -21.462 -5.603 40.835 1.00 95.19 85 ARG A CA 1
ATOM 680 C C . ARG A 1 85 ? -20.386 -6.473 40.186 1.00 95.19 85 ARG A C 1
ATOM 682 O O . ARG A 1 85 ? -19.543 -5.930 39.477 1.00 95.19 85 ARG A O 1
ATOM 689 N N . ALA A 1 86 ? -20.394 -7.779 40.448 1.00 95.81 86 ALA A N 1
ATOM 690 C CA . ALA A 1 86 ? -19.454 -8.716 39.843 1.00 95.81 86 ALA A CA 1
ATOM 691 C C . ALA A 1 86 ? -19.636 -8.774 38.318 1.00 95.81 86 ALA A C 1
ATOM 693 O O . ALA A 1 86 ? -18.661 -8.607 37.588 1.00 95.81 86 ALA A O 1
ATOM 694 N N . ASP A 1 87 ? -20.881 -8.882 37.850 1.00 96.94 87 ASP A N 1
ATOM 695 C CA . ASP A 1 87 ? -21.213 -8.916 36.423 1.00 96.94 87 ASP A CA 1
ATOM 696 C C . ASP A 1 87 ? -20.774 -7.626 35.709 1.00 96.94 87 ASP A C 1
ATOM 698 O O . ASP A 1 87 ? -20.260 -7.666 34.590 1.00 96.94 87 ASP A O 1
ATOM 702 N N . PHE A 1 88 ? -20.930 -6.466 36.360 1.00 97.12 88 PHE A N 1
ATOM 703 C CA . PHE A 1 88 ? -20.484 -5.187 35.805 1.00 97.12 88 PHE A CA 1
ATOM 704 C C . PHE A 1 88 ? -18.958 -5.108 35.662 1.00 97.12 88 PHE A C 1
ATOM 706 O O . PHE A 1 88 ? -18.464 -4.589 34.662 1.00 97.12 88 PHE A O 1
ATOM 713 N N . ILE A 1 89 ? -18.212 -5.629 36.642 1.00 97.62 89 ILE A N 1
ATOM 714 C CA . ILE A 1 89 ? -16.746 -5.695 36.576 1.00 97.62 89 ILE A CA 1
ATOM 715 C C . ILE A 1 89 ? -16.321 -6.607 35.423 1.00 97.62 89 ILE A C 1
ATOM 717 O O . ILE A 1 89 ? -15.534 -6.180 34.583 1.00 97.62 89 ILE A O 1
ATOM 721 N N . GLU A 1 90 ? -16.897 -7.808 35.326 1.00 97.81 90 GLU A N 1
ATOM 722 C CA . GLU A 1 90 ? -16.577 -8.754 34.250 1.00 97.81 90 GLU A CA 1
ATOM 723 C C . GLU A 1 90 ? -16.889 -8.163 32.865 1.00 97.81 90 GLU A C 1
ATOM 725 O O . GLU A 1 90 ? -16.108 -8.309 31.921 1.00 97.81 90 GLU A O 1
ATOM 730 N N . L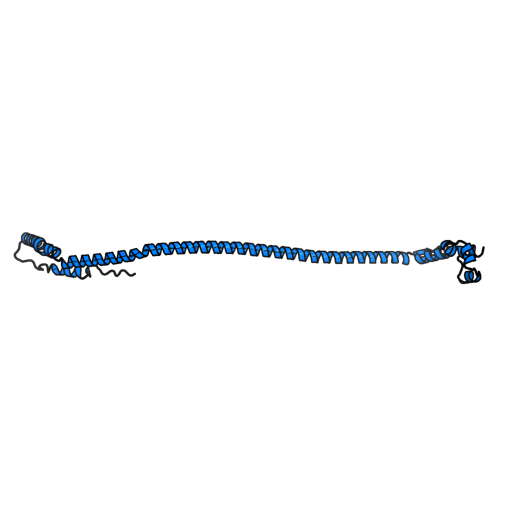EU A 1 91 ? -18.019 -7.464 32.728 1.00 98.19 91 LEU A N 1
ATOM 731 C CA . LEU A 1 91 ? -18.381 -6.800 31.479 1.00 98.19 91 LEU A CA 1
ATOM 732 C C . LEU A 1 91 ? -17.398 -5.677 31.124 1.00 98.19 91 LEU A C 1
ATOM 734 O O . LEU A 1 91 ? -17.023 -5.553 29.958 1.00 98.19 91 LEU A O 1
ATOM 738 N N . SER A 1 92 ? -16.971 -4.884 32.112 1.00 97.88 92 SER A N 1
ATOM 739 C CA . SER A 1 92 ? -15.969 -3.829 31.920 1.00 97.88 92 SER A CA 1
ATOM 740 C C . SER A 1 92 ? -14.634 -4.412 31.459 1.00 97.88 92 SER A C 1
ATOM 742 O O . SER A 1 92 ? -14.065 -3.930 30.486 1.00 97.88 92 SER A O 1
ATOM 744 N N . GLU A 1 93 ? -14.172 -5.493 32.090 1.00 98.25 93 GLU A N 1
ATOM 745 C CA . GLU A 1 93 ? -12.924 -6.169 31.718 1.00 98.25 93 GLU A CA 1
ATOM 746 C C . GLU A 1 93 ? -12.985 -6.736 30.293 1.00 98.25 93 GLU A C 1
ATOM 748 O O . GLU A 1 93 ? -12.049 -6.564 29.511 1.00 98.25 93 GLU A O 1
ATOM 753 N N . LYS A 1 94 ? -14.110 -7.356 29.906 1.00 98.31 94 LYS A N 1
ATOM 754 C CA . LYS A 1 94 ? -14.321 -7.829 28.525 1.00 98.31 94 LYS A CA 1
ATOM 755 C C . LYS A 1 94 ? -14.324 -6.684 27.516 1.00 98.31 94 LYS A C 1
ATOM 757 O O . LYS A 1 94 ? -13.807 -6.845 26.408 1.00 98.31 94 LYS A O 1
ATOM 762 N N . PHE A 1 95 ? -14.916 -5.547 27.874 1.00 98.12 95 PHE A N 1
ATOM 763 C CA . PHE A 1 95 ? -14.947 -4.368 27.016 1.00 98.12 95 PHE A CA 1
ATOM 764 C C . PHE A 1 95 ? -13.540 -3.797 26.803 1.00 98.12 95 PHE A C 1
ATOM 766 O O . PHE A 1 95 ? -13.143 -3.573 25.659 1.00 98.12 95 PHE A O 1
ATOM 773 N N . ASP A 1 96 ? -12.762 -3.657 27.877 1.00 98.25 96 ASP A N 1
ATOM 774 C CA . ASP A 1 96 ? -11.375 -3.190 27.817 1.00 98.25 96 ASP A CA 1
ATOM 775 C C . ASP A 1 96 ? -10.500 -4.138 26.986 1.00 98.25 96 ASP A C 1
ATOM 777 O O . ASP A 1 96 ? -9.740 -3.697 26.121 1.00 98.25 96 ASP A O 1
ATOM 781 N N . GLN A 1 97 ? -10.665 -5.449 27.169 1.00 98.19 97 GLN A N 1
ATOM 782 C CA . GLN A 1 97 ? -9.954 -6.453 26.382 1.00 98.19 97 GLN A CA 1
ATOM 783 C C . GLN A 1 97 ? -10.307 -6.367 24.888 1.00 98.19 97 GLN A C 1
ATOM 785 O O . GLN A 1 97 ? -9.419 -6.390 24.035 1.00 98.19 97 GLN A O 1
ATOM 790 N N . THR A 1 98 ? -11.591 -6.192 24.564 1.00 98.44 98 THR A N 1
ATOM 791 C CA . THR A 1 98 ? -12.050 -6.029 23.174 1.00 98.44 98 THR A CA 1
ATOM 792 C C . THR A 1 98 ? -11.466 -4.764 22.537 1.00 98.44 98 THR A C 1
ATOM 794 O O . THR A 1 98 ? -11.085 -4.781 21.365 1.00 98.44 98 THR A O 1
ATOM 797 N N . LEU A 1 99 ? -11.357 -3.667 23.295 1.00 98.38 99 LEU A N 1
ATOM 798 C CA . LEU A 1 99 ? -10.717 -2.437 22.821 1.00 98.38 99 LEU A CA 1
ATOM 799 C C . LEU A 1 99 ? -9.232 -2.651 22.512 1.00 98.38 99 LEU A C 1
ATOM 801 O O . LEU A 1 99 ? -8.772 -2.221 21.455 1.00 98.38 99 LEU A O 1
ATOM 805 N N . ILE A 1 100 ? -8.503 -3.347 23.388 1.00 98.50 100 ILE A N 1
ATOM 806 C CA . ILE A 1 100 ? -7.084 -3.675 23.180 1.00 98.50 100 ILE A CA 1
ATOM 807 C C . ILE A 1 100 ? -6.902 -4.510 21.906 1.00 98.50 100 ILE A C 1
ATOM 809 O O . ILE A 1 100 ? -6.035 -4.209 21.084 1.00 98.50 100 ILE A O 1
ATOM 813 N N . GLU A 1 101 ? -7.731 -5.536 21.716 1.00 98.56 101 GLU A N 1
ATOM 814 C CA . GLU A 1 101 ? -7.668 -6.413 20.543 1.00 98.56 101 GLU A CA 1
ATOM 815 C C . GLU A 1 101 ? -7.977 -5.667 19.246 1.00 98.56 101 GLU A C 1
ATOM 817 O O . GLU A 1 101 ? -7.256 -5.821 18.258 1.00 98.56 101 GLU A O 1
ATOM 822 N N . LEU A 1 102 ? -9.011 -4.822 19.247 1.00 98.56 102 LEU A N 1
ATOM 823 C CA . LEU A 1 102 ? -9.363 -4.011 18.085 1.00 98.56 102 LEU A CA 1
ATOM 824 C C . LEU A 1 102 ? -8.231 -3.044 17.718 1.00 98.56 102 LEU A C 1
ATOM 826 O O . LEU A 1 102 ? -7.939 -2.839 16.540 1.00 98.56 102 LEU A O 1
ATOM 830 N N . GLN A 1 103 ? -7.571 -2.474 18.724 1.00 98.56 103 GLN A N 1
ATOM 831 C CA . GLN A 1 103 ? -6.461 -1.552 18.528 1.00 98.56 103 GLN A CA 1
ATOM 832 C C . GLN A 1 103 ? -5.228 -2.267 17.958 1.00 98.56 103 GLN A C 1
ATOM 834 O O . GLN A 1 103 ? -4.624 -1.777 17.006 1.00 98.56 103 GLN A O 1
ATOM 839 N N . ALA A 1 104 ? -4.928 -3.476 18.442 1.00 98.44 104 ALA A N 1
ATOM 840 C CA . ALA A 1 104 ? -3.874 -4.316 17.879 1.00 98.44 104 ALA A CA 1
ATOM 841 C C . ALA A 1 104 ? -4.163 -4.727 16.422 1.00 98.44 104 ALA A C 1
ATOM 843 O O . ALA A 1 104 ? -3.266 -4.681 15.580 1.00 98.44 104 ALA A O 1
ATOM 844 N N . GLN A 1 105 ? -5.412 -5.089 16.103 1.00 98.62 105 GLN A N 1
ATOM 845 C CA . GLN A 1 105 ? -5.821 -5.405 14.729 1.00 98.62 105 GLN A CA 1
ATOM 846 C C . GLN A 1 105 ? -5.693 -4.192 13.803 1.00 98.62 105 GLN A C 1
ATOM 848 O O . GLN A 1 105 ? -5.215 -4.326 12.677 1.00 98.62 105 GLN A O 1
ATOM 853 N N . TYR A 1 106 ? -6.082 -3.007 14.277 1.00 98.44 106 TYR A N 1
ATOM 854 C CA . TYR A 1 106 ? -5.939 -1.765 13.523 1.00 98.44 106 TYR A CA 1
ATOM 855 C C . TYR A 1 106 ? -4.469 -1.439 13.224 1.00 98.44 106 TYR A C 1
ATOM 857 O O . TYR A 1 106 ? -4.133 -1.100 12.087 1.00 98.44 106 TYR A O 1
ATOM 865 N N . ASP A 1 107 ? -3.584 -1.579 14.213 1.00 98.44 107 ASP A N 1
ATOM 866 C CA . ASP A 1 107 ? -2.152 -1.331 14.031 1.00 98.44 107 ASP A CA 1
ATOM 867 C C . ASP A 1 107 ? -1.512 -2.344 13.071 1.00 98.44 107 ASP A C 1
ATOM 869 O O . ASP A 1 107 ? -0.737 -1.953 12.194 1.00 98.44 107 ASP A O 1
ATOM 873 N N . ALA A 1 108 ? -1.883 -3.623 13.171 1.00 98.56 108 ALA A N 1
ATOM 874 C CA . ALA A 1 108 ? -1.428 -4.659 12.246 1.00 98.56 108 ALA A CA 1
ATOM 875 C C . ALA A 1 108 ? -1.886 -4.378 10.805 1.00 98.56 108 ALA A C 1
ATOM 877 O O . ALA A 1 108 ? -1.064 -4.370 9.890 1.00 98.56 108 ALA A O 1
ATOM 878 N N . PHE A 1 109 ? -3.170 -4.056 10.616 1.00 98.56 109 PHE A N 1
ATOM 879 C CA . PHE A 1 109 ? -3.726 -3.703 9.308 1.00 98.56 109 PHE A CA 1
ATOM 880 C C . PHE A 1 109 ? -3.034 -2.475 8.702 1.00 98.56 109 PHE A C 1
ATOM 882 O O . PHE A 1 109 ? -2.733 -2.434 7.510 1.00 98.56 109 PHE A O 1
ATOM 889 N N . LYS A 1 110 ? -2.733 -1.466 9.526 1.00 98.56 110 LYS A N 1
ATOM 890 C CA . LYS A 1 110 ? -2.010 -0.268 9.089 1.00 98.56 110 LYS A CA 1
ATOM 891 C C . LYS A 1 110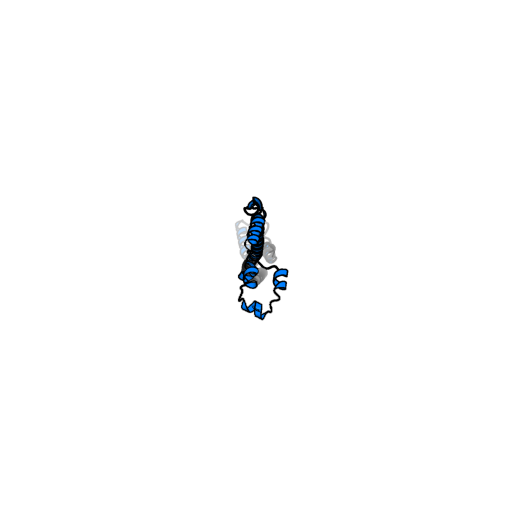 ? -0.598 -0.597 8.595 1.00 98.56 110 LYS A C 1
ATOM 893 O O . LYS A 1 110 ? -0.163 -0.013 7.602 1.00 98.56 110 LYS A O 1
ATOM 898 N N . ILE A 1 111 ? 0.113 -1.491 9.284 1.00 98.56 111 ILE A N 1
ATOM 899 C CA . ILE A 1 111 ? 1.448 -1.950 8.875 1.00 98.56 111 ILE A CA 1
ATOM 900 C C . ILE A 1 111 ? 1.359 -2.712 7.552 1.00 98.56 111 ILE A C 1
ATOM 902 O O . ILE A 1 111 ? 2.083 -2.373 6.620 1.00 98.56 111 ILE A O 1
ATOM 906 N N . GLU A 1 112 ? 0.430 -3.661 7.442 1.00 98.62 112 GLU A N 1
ATOM 907 C CA . GLU A 1 112 ? 0.228 -4.472 6.235 1.00 98.62 112 GLU A CA 1
ATOM 908 C C . GLU A 1 112 ? -0.035 -3.598 5.001 1.00 98.62 112 GLU A C 1
ATOM 910 O O . GLU A 1 112 ? 0.656 -3.709 3.988 1.00 98.62 112 GLU A O 1
ATOM 915 N N . VAL A 1 113 ? -0.971 -2.648 5.104 1.00 98.69 113 VAL A N 1
ATOM 916 C CA . VAL A 1 113 ? -1.273 -1.712 4.009 1.00 98.69 113 VAL A CA 1
ATOM 917 C C . VAL A 1 113 ? -0.046 -0.874 3.636 1.00 98.69 113 VAL A C 1
ATOM 919 O O . VAL A 1 113 ? 0.198 -0.619 2.456 1.00 98.69 113 VAL A O 1
ATOM 922 N N . GLN A 1 114 ? 0.746 -0.442 4.619 1.00 98.56 114 GLN A N 1
ATOM 923 C CA . GLN A 1 114 ? 1.947 0.351 4.367 1.00 98.56 114 GLN A CA 1
ATOM 924 C C . GLN A 1 114 ? 3.039 -0.455 3.648 1.00 98.56 114 GLN A C 1
ATOM 926 O O . GLN A 1 114 ? 3.703 0.081 2.754 1.00 98.56 114 GLN A O 1
ATOM 931 N N . GLU A 1 115 ? 3.235 -1.716 4.029 1.00 98.62 115 GLU A N 1
ATOM 932 C CA . GLU A 1 115 ? 4.184 -2.631 3.388 1.00 98.62 115 GLU A CA 1
ATOM 933 C C . GLU A 1 115 ? 3.769 -2.962 1.952 1.00 98.62 115 GLU A C 1
ATOM 935 O O . GLU A 1 115 ? 4.606 -2.915 1.043 1.00 98.62 115 GLU A O 1
ATOM 940 N N . GLU A 1 116 ? 2.477 -3.196 1.727 1.00 98.69 116 GLU A N 1
ATOM 941 C CA . GLU A 1 116 ? 1.921 -3.468 0.403 1.00 98.69 116 GLU A CA 1
ATOM 942 C C . GLU A 1 116 ? 2.110 -2.266 -0.537 1.00 98.69 116 GLU A C 1
ATOM 944 O O . GLU A 1 116 ? 2.652 -2.403 -1.636 1.00 98.69 116 GLU A O 1
ATOM 949 N N . ILE A 1 117 ? 1.773 -1.054 -0.079 1.00 98.69 117 ILE A N 1
ATOM 950 C CA . ILE A 1 117 ? 1.990 0.183 -0.848 1.00 98.69 117 ILE A CA 1
ATOM 951 C C . ILE A 1 117 ? 3.472 0.360 -1.199 1.00 98.69 117 ILE A C 1
ATOM 953 O O . ILE A 1 117 ? 3.810 0.677 -2.343 1.00 98.69 117 ILE A O 1
ATOM 957 N N . ASN A 1 118 ? 4.374 0.147 -0.238 1.00 98.56 118 ASN A N 1
ATOM 958 C CA . ASN A 1 118 ? 5.811 0.295 -0.470 1.00 98.56 118 ASN A CA 1
ATOM 959 C C . ASN A 1 118 ? 6.331 -0.726 -1.491 1.00 98.56 118 ASN A C 1
ATOM 961 O O . ASN A 1 118 ? 7.142 -0.377 -2.354 1.00 98.56 118 ASN A O 1
ATOM 965 N N . THR A 1 119 ? 5.830 -1.960 -1.428 1.00 98.69 119 THR A N 1
ATOM 966 C CA . THR A 1 119 ? 6.162 -3.025 -2.380 1.00 98.69 119 THR A CA 1
ATOM 967 C C . THR A 1 119 ? 5.702 -2.666 -3.790 1.00 98.69 119 THR A C 1
ATOM 969 O O . THR A 1 119 ? 6.504 -2.724 -4.725 1.00 98.69 119 THR A O 1
ATOM 972 N N . GLN A 1 120 ? 4.460 -2.206 -3.950 1.00 98.69 120 GLN A N 1
ATOM 973 C CA . GLN A 1 120 ? 3.940 -1.784 -5.254 1.00 98.69 120 GLN A CA 1
ATOM 974 C C . GLN A 1 120 ? 4.717 -0.591 -5.830 1.00 98.69 120 GLN A C 1
ATOM 976 O O . GLN A 1 120 ? 5.030 -0.573 -7.021 1.00 98.69 120 GLN A O 1
ATOM 981 N N . ILE A 1 121 ? 5.102 0.383 -4.994 1.00 98.75 121 ILE A N 1
ATOM 982 C CA . ILE A 1 121 ? 5.945 1.513 -5.418 1.00 98.75 121 ILE A CA 1
ATOM 983 C C . ILE A 1 121 ? 7.309 1.022 -5.918 1.00 98.75 121 ILE A C 1
ATOM 985 O O . ILE A 1 121 ? 7.797 1.509 -6.941 1.00 98.75 121 ILE A O 1
ATOM 989 N N . ALA A 1 122 ? 7.937 0.079 -5.212 1.00 98.56 122 ALA A N 1
ATOM 990 C CA . ALA A 1 122 ? 9.225 -0.477 -5.613 1.00 98.56 122 ALA A CA 1
ATOM 991 C C . ALA A 1 122 ? 9.123 -1.224 -6.952 1.00 98.56 122 ALA A C 1
ATOM 993 O O . ALA A 1 122 ? 9.925 -0.977 -7.852 1.00 98.56 122 ALA A O 1
ATOM 994 N N . GLN A 1 123 ? 8.098 -2.064 -7.117 1.00 98.50 123 GLN A N 1
ATOM 995 C CA . GLN A 1 123 ? 7.839 -2.788 -8.364 1.00 98.50 123 GLN A CA 1
ATOM 996 C C . GLN A 1 123 ? 7.594 -1.834 -9.540 1.00 98.50 123 GLN A C 1
ATOM 998 O O . GLN A 1 123 ? 8.202 -1.991 -10.599 1.00 98.50 123 GLN A O 1
ATOM 1003 N N . ALA A 1 124 ? 6.765 -0.803 -9.342 1.00 98.62 124 ALA A N 1
ATOM 1004 C CA . ALA A 1 124 ? 6.493 0.198 -10.369 1.00 98.62 124 ALA A CA 1
ATOM 1005 C C . ALA A 1 124 ? 7.763 0.958 -10.785 1.00 98.62 124 ALA A C 1
ATOM 1007 O O . ALA A 1 124 ? 7.977 1.191 -11.973 1.00 98.62 124 ALA A O 1
ATOM 1008 N N . ARG A 1 125 ? 8.638 1.312 -9.831 1.00 98.56 125 ARG A N 1
ATOM 1009 C CA . ARG A 1 125 ? 9.929 1.958 -10.131 1.00 98.56 125 ARG A CA 1
ATOM 1010 C C . ARG A 1 125 ? 10.826 1.075 -10.991 1.00 98.56 125 ARG A C 1
ATOM 1012 O O . ARG A 1 125 ? 11.372 1.574 -11.972 1.00 98.56 125 ARG A O 1
ATOM 1019 N N . THR A 1 126 ? 10.955 -0.204 -10.645 1.00 98.62 126 THR A N 1
ATOM 1020 C CA . THR A 1 126 ? 11.763 -1.157 -11.417 1.00 98.62 126 THR A CA 1
ATOM 1021 C C . THR A 1 126 ? 11.229 -1.297 -12.838 1.00 98.62 126 THR A C 1
ATOM 1023 O O . THR A 1 126 ? 11.987 -1.107 -13.785 1.00 98.62 126 THR A O 1
ATOM 1026 N N . ALA A 1 127 ? 9.918 -1.504 -12.997 1.00 98.50 127 ALA A N 1
ATOM 1027 C CA . ALA A 1 127 ? 9.298 -1.631 -14.315 1.00 98.50 127 ALA A CA 1
ATOM 1028 C C . ALA A 1 127 ? 9.489 -0.369 -15.178 1.00 98.50 127 ALA A C 1
ATOM 1030 O O . ALA A 1 127 ? 9.786 -0.460 -16.368 1.00 98.50 127 ALA A O 1
ATOM 1031 N N . ILE A 1 128 ? 9.365 0.824 -14.583 1.00 98.62 128 ILE A N 1
ATOM 1032 C CA . ILE A 1 128 ? 9.624 2.087 -15.289 1.00 98.62 128 ILE A CA 1
ATOM 1033 C C . ILE A 1 128 ? 11.092 2.174 -15.726 1.00 98.62 128 ILE A C 1
ATOM 1035 O O . ILE A 1 128 ? 11.355 2.549 -16.867 1.00 98.62 128 ILE A O 1
ATOM 1039 N N . MET A 1 129 ? 12.044 1.827 -14.854 1.00 98.31 129 MET A N 1
ATOM 1040 C CA . MET A 1 129 ? 13.472 1.849 -15.196 1.00 98.31 129 MET A CA 1
ATOM 1041 C C . MET A 1 129 ? 13.812 0.882 -16.330 1.00 98.31 129 MET A C 1
ATOM 1043 O O . MET A 1 129 ? 14.570 1.254 -17.220 1.00 98.31 129 MET A O 1
ATOM 1047 N N . GLU A 1 130 ? 13.233 -0.318 -16.338 1.00 98.44 130 GLU A N 1
ATOM 1048 C CA . GLU A 1 130 ? 13.432 -1.293 -17.416 1.00 98.44 130 GLU A CA 1
ATOM 1049 C C . GLU A 1 130 ? 12.958 -0.747 -18.768 1.00 98.44 130 GLU A C 1
ATOM 1051 O O . GLU A 1 130 ? 13.707 -0.779 -19.744 1.00 98.44 130 GLU A O 1
ATOM 1056 N N . VAL A 1 131 ? 11.753 -0.167 -18.820 1.00 98.50 131 VAL A N 1
ATOM 1057 C CA . VAL A 1 131 ? 11.207 0.434 -20.050 1.00 98.50 131 VAL A CA 1
ATOM 1058 C C . VAL A 1 131 ? 12.055 1.614 -20.522 1.00 98.50 131 VAL A C 1
ATOM 1060 O O . VAL A 1 131 ? 12.335 1.743 -21.715 1.00 98.50 131 VAL A O 1
ATOM 1063 N N . VAL A 1 132 ? 12.469 2.480 -19.595 1.00 98.62 132 VAL A N 1
ATOM 1064 C CA . VAL A 1 132 ? 13.293 3.652 -19.907 1.00 98.62 132 VAL A CA 1
ATOM 1065 C C . VAL A 1 132 ? 14.653 3.228 -20.460 1.00 98.62 132 VAL A C 1
ATOM 1067 O O . VAL A 1 132 ? 15.072 3.760 -21.487 1.00 98.62 132 VAL A O 1
ATOM 1070 N N . ASN A 1 133 ? 15.313 2.251 -19.837 1.00 98.25 133 ASN A N 1
ATOM 1071 C CA . ASN A 1 133 ? 16.612 1.756 -20.293 1.00 98.25 133 ASN A CA 1
ATOM 1072 C C . ASN A 1 133 ? 16.514 1.106 -21.677 1.00 98.25 133 ASN A C 1
ATOM 1074 O O . ASN A 1 133 ? 17.298 1.454 -22.555 1.00 98.25 133 ASN A O 1
ATOM 1078 N N . ALA A 1 134 ? 15.504 0.265 -21.912 1.00 98.38 134 ALA A N 1
ATOM 1079 C CA . ALA A 1 134 ? 15.286 -0.348 -23.222 1.00 98.38 134 ALA A CA 1
ATOM 1080 C C . ALA A 1 134 ? 15.057 0.702 -24.328 1.00 98.38 134 ALA A C 1
ATOM 1082 O O . ALA A 1 134 ? 15.537 0.560 -25.457 1.00 98.38 134 ALA A O 1
ATOM 1083 N N . TYR A 1 135 ? 14.340 1.786 -24.009 1.00 98.12 135 TYR A N 1
ATOM 1084 C CA . TYR A 1 135 ? 14.136 2.888 -24.947 1.00 98.12 135 TYR A CA 1
ATOM 1085 C C . TYR A 1 135 ? 15.429 3.668 -25.221 1.00 98.12 135 TYR A C 1
ATOM 1087 O O . TYR A 1 135 ? 15.688 4.022 -26.371 1.00 98.12 135 TYR A O 1
ATOM 1095 N N . PHE A 1 136 ? 16.251 3.913 -24.194 1.00 98.25 136 PHE A N 1
ATOM 1096 C CA . PHE A 1 136 ? 17.563 4.543 -24.359 1.00 98.25 136 PHE A CA 1
ATOM 1097 C C . PHE A 1 136 ? 18.514 3.694 -25.204 1.00 98.25 136 PHE A C 1
ATOM 1099 O O . PHE A 1 136 ? 19.155 4.244 -26.092 1.00 98.25 136 PHE A O 1
ATOM 1106 N N . GLU A 1 137 ? 18.567 2.381 -24.980 1.00 98.19 137 GLU A N 1
ATOM 1107 C CA . GLU A 1 137 ? 19.365 1.452 -25.793 1.00 98.19 137 GLU A CA 1
ATOM 1108 C C . GLU A 1 137 ? 18.936 1.510 -27.262 1.00 98.19 137 GLU A C 1
ATOM 1110 O O . GLU A 1 137 ? 19.746 1.816 -28.128 1.00 98.19 137 GLU A O 1
ATOM 1115 N N . THR A 1 138 ? 17.632 1.388 -27.533 1.00 98.12 138 THR A N 1
ATOM 1116 C CA . THR A 1 138 ? 17.099 1.470 -28.906 1.00 98.12 138 THR A CA 1
ATOM 1117 C C . THR A 1 138 ? 17.407 2.810 -29.584 1.00 98.12 138 THR A C 1
ATOM 1119 O O . THR A 1 138 ? 17.581 2.878 -30.801 1.00 98.12 138 THR A O 1
ATOM 1122 N N . LEU A 1 139 ? 17.389 3.911 -28.827 1.00 98.06 139 LEU A N 1
ATOM 1123 C CA . LEU A 1 139 ? 17.734 5.227 -29.358 1.00 98.06 139 LEU A CA 1
ATOM 1124 C C . LEU A 1 139 ? 19.222 5.342 -29.666 1.00 98.06 139 LEU A C 1
ATOM 1126 O O . LEU A 1 139 ? 19.554 5.894 -30.710 1.00 98.06 139 LEU A O 1
ATOM 1130 N N . ASN A 1 140 ? 20.084 4.844 -28.780 1.00 98.19 140 ASN A N 1
ATOM 1131 C CA . ASN A 1 140 ? 21.527 4.860 -28.989 1.00 98.19 140 ASN A CA 1
ATOM 1132 C C . ASN A 1 140 ? 21.900 4.026 -30.218 1.00 98.19 140 ASN A C 1
ATOM 1134 O O . ASN A 1 140 ? 22.577 4.556 -31.089 1.00 98.19 140 ASN A O 1
ATOM 1138 N N . ASP A 1 141 ? 21.341 2.821 -30.363 1.00 98.31 141 ASP A N 1
ATOM 1139 C CA . ASP A 1 141 ? 21.572 1.974 -31.542 1.00 98.31 141 ASP A CA 1
ATOM 1140 C C . ASP A 1 141 ? 21.185 2.704 -32.840 1.00 98.31 141 ASP A C 1
ATOM 1142 O O . ASP A 1 141 ? 21.951 2.757 -33.795 1.00 98.31 141 ASP A O 1
ATOM 1146 N N . LYS A 1 142 ? 20.018 3.365 -32.865 1.00 97.94 142 LYS A N 1
ATOM 1147 C CA . LYS A 1 142 ? 19.584 4.153 -34.033 1.00 97.94 142 LYS A CA 1
ATOM 1148 C C . LYS A 1 142 ? 20.472 5.360 -34.316 1.00 97.94 142 LYS A C 1
ATOM 1150 O O . LYS A 1 142 ? 20.576 5.777 -35.468 1.00 97.94 142 LYS A O 1
ATOM 1155 N N . ILE A 1 143 ? 21.002 5.991 -33.271 1.00 98.12 143 ILE A N 1
ATOM 1156 C CA . ILE A 1 143 ? 21.926 7.116 -33.415 1.00 98.12 143 ILE A CA 1
ATOM 1157 C C . ILE A 1 143 ? 23.231 6.609 -34.023 1.00 98.12 143 ILE A C 1
ATOM 1159 O O . ILE A 1 143 ? 23.706 7.221 -34.976 1.00 98.12 143 ILE A O 1
ATOM 1163 N N . ASP A 1 144 ? 23.754 5.492 -33.525 1.00 98.06 144 ASP A N 1
ATOM 1164 C CA . ASP A 1 144 ? 24.986 4.881 -34.016 1.00 98.06 144 ASP A CA 1
ATOM 1165 C C . ASP A 1 144 ? 24.840 4.444 -35.484 1.00 98.06 144 ASP A C 1
ATOM 1167 O O . ASP A 1 144 ? 25.658 4.843 -36.316 1.00 98.06 144 ASP A O 1
ATOM 1171 N N . ASP A 1 145 ? 23.738 3.769 -35.836 1.00 97.88 145 ASP A N 1
ATOM 1172 C CA . ASP A 1 145 ? 23.412 3.392 -37.222 1.00 97.88 145 ASP A CA 1
ATOM 1173 C C . ASP A 1 145 ? 23.373 4.615 -38.161 1.00 97.88 145 ASP A C 1
ATOM 1175 O O . ASP A 1 145 ? 23.829 4.578 -39.309 1.00 97.88 145 ASP A O 1
ATOM 1179 N N . GLU A 1 146 ? 22.794 5.729 -37.701 1.00 97.31 146 GLU A N 1
ATOM 1180 C CA . GLU A 1 146 ? 22.694 6.940 -38.514 1.00 97.31 146 GLU A CA 1
ATOM 1181 C C . GLU A 1 146 ? 24.015 7.698 -38.637 1.00 97.31 146 GLU A C 1
ATOM 1183 O O . GLU A 1 146 ? 24.286 8.276 -39.695 1.00 97.31 146 GLU A O 1
ATOM 1188 N N . VAL A 1 147 ? 24.844 7.685 -37.592 1.00 97.50 147 VAL A N 1
ATOM 1189 C CA . VAL A 1 147 ? 26.210 8.216 -37.647 1.00 97.50 147 VAL A CA 1
ATOM 1190 C C . VAL A 1 147 ? 27.024 7.434 -38.677 1.00 97.50 147 VAL A C 1
ATOM 1192 O O . VAL A 1 147 ? 27.601 8.053 -39.574 1.00 97.50 147 VAL A O 1
ATOM 1195 N N . GLU A 1 148 ? 26.985 6.100 -38.631 1.00 97.06 148 GLU A N 1
ATOM 1196 C CA . GLU A 1 148 ? 27.690 5.243 -39.592 1.00 97.06 148 GLU A CA 1
ATOM 1197 C C . GLU A 1 148 ? 27.227 5.518 -41.031 1.00 97.06 148 GLU A C 1
ATOM 1199 O O . GLU A 1 148 ? 28.039 5.773 -41.925 1.00 97.06 148 GLU A O 1
ATOM 1204 N N . ARG A 1 149 ? 25.910 5.605 -41.256 1.00 96.00 149 ARG A N 1
ATOM 1205 C CA . ARG A 1 149 ? 25.355 5.916 -42.582 1.00 96.00 149 ARG A CA 1
ATOM 1206 C C . ARG A 1 149 ? 25.791 7.289 -43.104 1.00 96.00 149 ARG A C 1
ATOM 1208 O O . ARG A 1 149 ? 25.951 7.474 -44.318 1.00 96.00 149 ARG A O 1
ATOM 1215 N N . ILE A 1 150 ? 25.908 8.289 -42.229 1.00 95.44 150 ILE A N 1
ATOM 1216 C CA . ILE A 1 150 ? 26.390 9.625 -42.607 1.00 95.44 150 ILE A CA 1
ATOM 1217 C C . ILE A 1 150 ? 27.869 9.560 -42.997 1.00 95.44 150 ILE A C 1
ATOM 1219 O O . ILE A 1 150 ? 28.227 10.131 -44.032 1.00 95.44 150 ILE A O 1
ATOM 1223 N N . ASP A 1 151 ? 28.695 8.840 -42.238 1.00 93.94 151 ASP A N 1
ATOM 1224 C CA . ASP A 1 151 ? 30.121 8.670 -42.529 1.00 93.94 151 ASP A CA 1
ATOM 1225 C C . ASP A 1 151 ? 30.348 7.957 -43.871 1.00 93.94 151 ASP A C 1
ATOM 1227 O O . ASP A 1 151 ? 31.129 8.427 -44.706 1.00 93.94 151 ASP A O 1
ATOM 1231 N N . GLU A 1 152 ? 29.606 6.885 -44.154 1.00 92.69 152 GLU A N 1
ATOM 1232 C CA . GLU A 1 152 ? 29.656 6.190 -45.448 1.00 92.69 152 GLU A CA 1
ATOM 1233 C C . GLU A 1 152 ? 29.288 7.113 -46.621 1.00 92.69 152 GLU A C 1
ATOM 1235 O O . GLU A 1 152 ? 29.981 7.160 -47.650 1.00 92.69 152 GLU A O 1
ATOM 1240 N N . LYS A 1 153 ? 28.205 7.888 -46.468 1.00 90.00 153 LYS A N 1
ATOM 1241 C CA . LYS A 1 153 ? 27.776 8.866 -47.477 1.00 90.00 153 LYS A CA 1
ATOM 1242 C C . LYS A 1 153 ? 28.8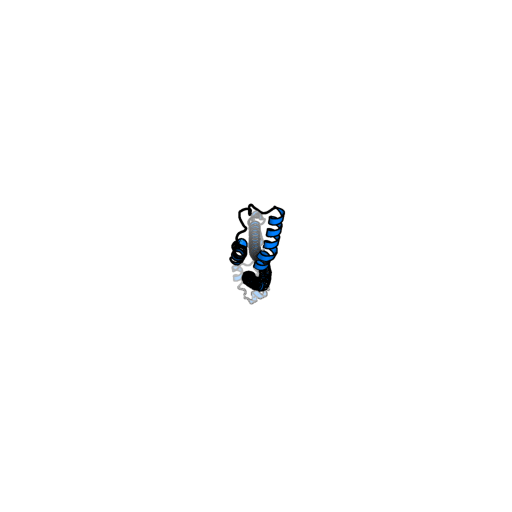18 9.952 -47.683 1.00 90.00 153 LYS A C 1
ATOM 1244 O O . LYS A 1 153 ? 29.069 10.327 -48.829 1.00 90.00 153 LYS A O 1
ATOM 1249 N N . PHE A 1 154 ? 29.410 10.458 -46.605 1.00 86.62 154 PHE A N 1
ATOM 1250 C CA . PHE A 1 154 ? 30.442 11.484 -46.671 1.00 86.62 154 PHE A CA 1
ATOM 1251 C C . PHE A 1 154 ? 31.678 10.973 -47.417 1.00 86.62 154 PHE A C 1
ATOM 1253 O O . PHE A 1 154 ? 32.129 11.621 -48.364 1.00 86.62 154 PHE A O 1
ATOM 1260 N N . ASN A 1 155 ? 32.163 9.778 -47.071 1.00 83.12 155 ASN A N 1
ATOM 1261 C CA . ASN A 1 155 ? 33.321 9.158 -47.716 1.00 83.12 155 ASN A CA 1
ATOM 1262 C C . ASN A 1 155 ? 33.077 8.899 -49.211 1.00 83.12 155 ASN A C 1
ATOM 1264 O O . ASN A 1 155 ? 33.910 9.243 -50.052 1.00 83.12 155 ASN A O 1
ATOM 1268 N N . THR A 1 156 ? 31.897 8.383 -49.564 1.00 82.69 156 THR A N 1
ATOM 1269 C CA . THR A 1 156 ? 31.516 8.155 -50.968 1.00 82.69 156 THR A CA 1
ATOM 1270 C C . THR A 1 156 ? 31.407 9.470 -51.741 1.00 82.69 156 THR A C 1
ATOM 1272 O O . THR A 1 156 ? 31.905 9.591 -52.863 1.00 82.69 156 THR A O 1
ATOM 1275 N N . TRP A 1 157 ? 30.777 10.486 -51.143 1.00 82.12 157 TRP A N 1
ATOM 1276 C CA . TRP A 1 157 ? 30.622 11.798 -51.766 1.00 82.12 157 TRP A CA 1
ATOM 1277 C C . TRP A 1 157 ? 31.973 12.473 -52.011 1.00 82.12 157 TRP A C 1
ATOM 1279 O O . TRP A 1 157 ? 32.181 13.011 -53.102 1.00 82.12 157 TRP A O 1
ATOM 1289 N N . ALA A 1 158 ? 32.889 12.403 -51.040 1.00 77.25 158 ALA A N 1
ATOM 1290 C CA . ALA A 1 158 ? 34.224 12.980 -51.140 1.00 77.25 158 ALA A CA 1
ATOM 1291 C C . ALA A 1 158 ? 35.011 12.384 -52.318 1.00 77.25 158 ALA A C 1
ATOM 1293 O O . ALA A 1 158 ? 35.596 13.131 -53.104 1.00 77.25 158 ALA A O 1
ATOM 1294 N N . ILE A 1 159 ? 34.968 11.061 -52.502 1.00 71.56 159 ILE A N 1
ATOM 1295 C CA . ILE A 1 159 ? 35.639 10.384 -53.624 1.00 71.56 159 ILE A CA 1
ATOM 1296 C C . ILE A 1 159 ? 34.997 10.768 -54.967 1.00 71.56 159 ILE A C 1
ATOM 1298 O O . ILE A 1 159 ? 35.702 11.091 -55.928 1.00 71.56 159 ILE A O 1
ATOM 1302 N N . ALA A 1 160 ? 33.663 10.784 -55.036 1.00 75.50 160 ALA A N 1
ATOM 1303 C CA . ALA A 1 160 ? 32.934 11.009 -56.283 1.00 75.50 160 ALA A CA 1
ATOM 1304 C C . ALA A 1 160 ? 32.932 12.476 -56.759 1.00 75.50 160 ALA A C 1
ATOM 1306 O O . ALA A 1 160 ? 32.846 12.724 -57.960 1.00 75.50 160 ALA A O 1
ATOM 1307 N N . ASN A 1 161 ? 33.019 13.452 -55.848 1.00 78.44 161 ASN A N 1
ATOM 1308 C CA . ASN A 1 161 ? 32.797 14.870 -56.171 1.00 78.44 161 ASN A CA 1
ATOM 1309 C C . ASN A 1 161 ? 34.035 15.759 -56.005 1.00 78.44 161 ASN A C 1
ATOM 1311 O O . ASN A 1 161 ? 33.976 16.950 -56.314 1.00 78.44 161 ASN A O 1
ATOM 1315 N N . THR A 1 162 ? 35.170 15.211 -55.564 1.00 83.44 162 THR A N 1
ATOM 1316 C CA . THR A 1 162 ? 36.426 15.969 -55.557 1.00 83.44 162 THR A CA 1
ATOM 1317 C C . THR A 1 162 ? 36.927 16.129 -56.987 1.00 83.44 162 THR A C 1
ATOM 1319 O O . THR A 1 162 ? 37.282 15.149 -57.637 1.00 83.44 162 THR A O 1
ATOM 1322 N N . ILE A 1 163 ? 36.966 17.364 -57.487 1.00 87.56 163 ILE A N 1
ATOM 1323 C CA . ILE A 1 163 ? 37.525 17.677 -58.805 1.00 87.56 163 ILE A CA 1
ATOM 1324 C C . ILE A 1 163 ? 39.028 17.916 -58.674 1.00 87.56 163 ILE A C 1
ATOM 1326 O O . ILE A 1 163 ? 39.472 18.753 -57.889 1.00 87.56 163 ILE A O 1
ATOM 1330 N N . VAL A 1 164 ? 39.807 17.202 -59.480 1.00 88.00 164 VAL A N 1
ATOM 1331 C CA . VAL A 1 164 ? 41.264 17.313 -59.563 1.00 88.00 164 VAL A CA 1
ATOM 1332 C C . VAL A 1 164 ? 41.689 17.609 -60.996 1.00 88.00 164 VAL A C 1
ATOM 1334 O O . VAL A 1 164 ? 40.981 17.300 -61.956 1.00 88.00 164 VAL A O 1
ATOM 1337 N N . PHE A 1 165 ? 42.853 18.232 -61.163 1.00 91.06 165 PHE A N 1
ATOM 1338 C CA . PHE A 1 165 ? 43.449 18.376 -62.485 1.00 91.06 165 PHE A CA 1
ATOM 1339 C C . PHE A 1 165 ? 44.149 17.069 -62.867 1.00 91.06 165 PHE A C 1
ATOM 1341 O O . PHE A 1 165 ? 45.135 16.686 -62.240 1.00 91.06 165 PHE A O 1
ATOM 1348 N N . ASN A 1 166 ? 43.631 16.389 -63.885 1.00 90.81 166 ASN A N 1
ATOM 1349 C CA . ASN A 1 166 ? 44.183 15.137 -64.370 1.00 90.81 166 ASN A CA 1
ATOM 1350 C C . ASN A 1 166 ? 45.342 15.431 -65.326 1.00 90.81 166 ASN A C 1
ATOM 1352 O O . ASN A 1 166 ? 45.138 15.868 -66.460 1.00 90.81 166 ASN A O 1
ATOM 1356 N N . THR A 1 167 ? 46.567 15.204 -64.861 1.00 86.19 167 THR A N 1
ATOM 1357 C CA . THR A 1 167 ? 47.795 15.474 -65.626 1.00 86.19 167 THR A CA 1
ATOM 1358 C C . THR A 1 167 ? 47.967 14.552 -66.833 1.00 86.19 167 THR A C 1
ATOM 1360 O O . THR A 1 167 ? 48.650 14.938 -67.777 1.00 86.19 167 THR A O 1
ATOM 1363 N N . LEU A 1 168 ? 47.321 13.380 -66.838 1.00 85.56 168 LEU A N 1
ATOM 1364 C CA . LEU A 1 168 ? 47.359 12.421 -67.946 1.00 85.56 168 LEU A CA 1
ATOM 1365 C C . LEU A 1 168 ? 46.450 12.854 -69.102 1.00 85.56 168 LEU A C 1
ATOM 1367 O O . LEU A 1 168 ? 46.796 12.674 -70.267 1.00 85.56 168 LEU A O 1
ATOM 1371 N N . ARG A 1 169 ? 45.295 13.452 -68.786 1.00 85.94 169 ARG A N 1
ATOM 1372 C CA . ARG A 1 169 ? 44.316 13.928 -69.782 1.00 85.94 169 ARG A CA 1
ATOM 1373 C C . ARG A 1 169 ? 44.439 15.417 -70.116 1.00 85.94 169 ARG A C 1
ATOM 1375 O O . ARG A 1 169 ? 43.890 15.860 -71.120 1.00 85.94 169 ARG A O 1
ATOM 1382 N N . GLY A 1 170 ? 45.127 16.199 -69.283 1.00 88.38 170 GLY A N 1
ATOM 1383 C CA . GLY A 1 170 ? 45.269 17.651 -69.443 1.00 88.38 170 GLY A CA 1
ATOM 1384 C C . GLY A 1 170 ? 43.991 18.449 -69.145 1.00 88.38 170 GLY A C 1
ATOM 1385 O O . GLY A 1 170 ? 43.898 19.618 -69.519 1.00 88.38 170 GLY A O 1
ATOM 1386 N N . THR A 1 171 ? 43.003 17.841 -68.483 1.00 91.31 171 THR A N 1
ATOM 1387 C CA . THR A 1 171 ? 41.700 18.448 -68.155 1.00 91.31 171 THR A CA 1
ATOM 1388 C C . THR A 1 171 ? 41.307 18.162 -66.706 1.00 91.31 171 THR A C 1
ATOM 1390 O O . THR A 1 171 ? 41.834 17.250 -66.074 1.00 91.31 171 THR A O 1
ATOM 1393 N N . GLN A 1 172 ? 40.354 18.917 -66.154 1.00 91.62 172 GLN A N 1
ATOM 1394 C CA . GLN A 1 172 ? 39.788 18.604 -64.837 1.00 91.62 172 GLN A CA 1
ATOM 1395 C C . GLN A 1 172 ? 38.890 17.358 -64.907 1.00 91.62 172 GLN A C 1
ATOM 1397 O O . GLN A 1 172 ? 38.072 17.238 -65.818 1.00 91.62 172 GLN A O 1
ATOM 1402 N N . THR A 1 173 ? 39.033 16.445 -63.945 1.00 89.94 173 THR A N 1
ATOM 1403 C CA . THR A 1 173 ? 38.191 15.245 -63.785 1.00 89.94 173 THR A CA 1
ATOM 1404 C C . THR A 1 173 ? 37.868 15.025 -62.307 1.00 89.94 173 THR A C 1
ATOM 1406 O O . THR A 1 173 ? 38.416 15.697 -61.437 1.00 89.94 173 THR A O 1
ATOM 1409 N N . THR A 1 174 ? 36.992 14.075 -61.988 1.00 89.31 174 THR A N 1
ATOM 1410 C CA . THR A 1 174 ? 36.818 13.615 -60.599 1.00 89.31 174 THR A CA 1
ATOM 1411 C C . THR A 1 174 ? 38.073 12.884 -60.112 1.00 89.31 174 THR A C 1
ATOM 1413 O O . THR A 1 174 ? 38.777 12.279 -60.929 1.00 89.31 174 THR A O 1
ATOM 1416 N N . LEU A 1 175 ? 38.311 12.878 -58.799 1.00 84.69 175 LEU A N 1
ATOM 1417 C CA . LEU A 1 175 ? 39.421 12.175 -58.153 1.00 84.69 175 LEU A CA 1
ATOM 1418 C C . LEU A 1 175 ? 39.429 10.684 -58.507 1.00 84.69 175 LEU A C 1
ATOM 1420 O O . LEU A 1 175 ? 40.483 10.180 -58.878 1.00 84.69 175 LEU A O 1
ATOM 1424 N N . GLN A 1 176 ? 38.267 10.018 -58.494 1.00 85.88 176 GLN A N 1
ATOM 1425 C CA . GLN A 1 176 ? 38.149 8.613 -58.903 1.00 85.88 176 GLN A CA 1
ATOM 1426 C C . GLN A 1 176 ? 38.676 8.380 -60.327 1.00 85.88 176 GLN A C 1
ATOM 1428 O O . GLN A 1 176 ? 39.606 7.610 -60.511 1.00 85.88 176 GLN A O 1
ATOM 1433 N N . VAL A 1 177 ? 38.163 9.119 -61.320 1.00 86.44 177 VAL A N 1
ATOM 1434 C CA . VAL A 1 177 ? 38.625 9.022 -62.721 1.00 86.44 177 VAL A CA 1
ATOM 1435 C C . VAL A 1 177 ? 40.132 9.265 -62.860 1.0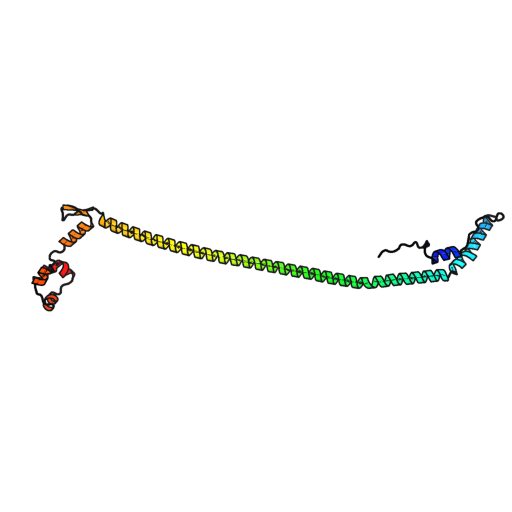0 86.44 177 VAL A C 1
ATOM 1437 O O . VAL A 1 177 ? 40.783 8.594 -63.652 1.00 86.44 177 VAL A O 1
ATOM 1440 N N . TYR A 1 178 ? 40.708 10.203 -62.103 1.00 88.50 178 TYR A N 1
ATOM 1441 C CA . TYR A 1 178 ? 42.156 10.429 -62.144 1.00 88.50 178 TYR A CA 1
ATOM 1442 C C . TYR A 1 178 ? 42.952 9.257 -61.550 1.00 88.50 178 TYR A C 1
ATOM 1444 O O . TYR A 1 178 ? 43.972 8.873 -62.119 1.00 88.50 178 TYR A O 1
ATOM 1452 N N . LEU A 1 179 ? 42.490 8.673 -60.439 1.00 84.44 179 LEU A N 1
ATOM 1453 C CA . LEU A 1 179 ? 43.101 7.478 -59.846 1.00 84.44 179 LEU A CA 1
ATOM 1454 C C . LEU A 1 179 ? 42.982 6.261 -60.774 1.00 84.44 179 LEU A C 1
ATOM 1456 O O . LEU A 1 179 ? 43.962 5.536 -60.941 1.00 84.44 179 LEU A O 1
ATOM 1460 N N . ASP A 1 180 ? 41.833 6.081 -61.427 1.00 85.06 180 ASP A N 1
ATOM 1461 C CA . ASP A 1 180 ? 41.618 5.023 -62.418 1.00 85.06 180 ASP A CA 1
ATOM 1462 C C . ASP A 1 180 ? 42.581 5.189 -63.604 1.00 85.06 180 ASP A C 1
ATOM 1464 O O . ASP A 1 180 ? 43.263 4.238 -63.989 1.00 85.06 180 ASP A O 1
ATOM 1468 N N . ASP A 1 181 ? 42.723 6.409 -64.132 1.00 86.00 181 ASP A N 1
ATOM 1469 C CA . ASP A 1 181 ? 43.669 6.702 -65.213 1.00 86.00 181 ASP A CA 1
ATOM 1470 C C . ASP A 1 181 ? 45.127 6.450 -64.795 1.00 86.00 181 ASP A C 1
ATOM 1472 O O . ASP A 1 181 ? 45.892 5.859 -65.558 1.00 86.00 181 ASP A O 1
ATOM 1476 N N . LEU A 1 182 ? 45.516 6.855 -63.579 1.00 82.94 182 LEU A N 1
ATOM 1477 C CA . LEU A 1 182 ? 46.845 6.572 -63.025 1.00 82.94 182 LEU A CA 1
ATOM 1478 C C . LEU A 1 182 ? 47.098 5.067 -62.901 1.00 82.94 182 LEU A C 1
ATOM 1480 O O . LEU A 1 182 ? 48.186 4.600 -63.238 1.00 82.94 182 LEU A O 1
ATOM 1484 N N . SER A 1 183 ? 46.105 4.304 -62.440 1.00 76.25 183 SER A N 1
ATOM 1485 C CA . SER A 1 183 ? 46.214 2.846 -62.336 1.00 76.25 183 SER A CA 1
ATOM 1486 C C . SER A 1 183 ? 46.412 2.193 -63.707 1.00 76.25 183 SER A C 1
ATOM 1488 O O . SER A 1 183 ? 47.261 1.316 -63.845 1.00 76.25 183 SER A O 1
ATOM 1490 N N . GLY A 1 184 ? 45.710 2.679 -64.738 1.00 73.94 184 GLY A N 1
ATOM 1491 C CA . GLY A 1 184 ? 45.837 2.188 -66.109 1.00 73.94 184 GLY A CA 1
ATOM 1492 C C . GLY A 1 184 ? 47.211 2.459 -66.720 1.00 73.94 184 GLY A C 1
ATOM 1493 O O . GLY A 1 184 ? 47.752 1.588 -67.391 1.00 73.94 184 GLY A O 1
ATOM 1494 N N . VAL A 1 185 ? 47.805 3.627 -66.451 1.00 71.56 185 VAL A N 1
ATOM 1495 C CA . VAL A 1 185 ? 49.155 3.970 -66.940 1.00 71.56 185 VAL A CA 1
ATOM 1496 C C . VAL A 1 185 ? 50.249 3.177 -66.221 1.00 71.56 185 VAL A C 1
ATOM 1498 O O . VAL A 1 185 ? 51.260 2.846 -66.833 1.00 71.56 185 VAL A O 1
ATOM 1501 N N . ASN A 1 186 ? 50.057 2.838 -64.943 1.00 66.19 186 ASN A N 1
ATOM 1502 C CA . ASN A 1 186 ? 51.044 2.057 -64.195 1.00 66.19 186 ASN A CA 1
ATOM 1503 C C . ASN A 1 186 ? 51.128 0.589 -64.650 1.00 66.19 186 ASN A C 1
ATOM 1505 O O . ASN A 1 186 ? 52.160 -0.039 -64.410 1.00 66.19 186 ASN A O 1
ATOM 1509 N N . ARG A 1 187 ? 50.117 0.052 -65.353 1.00 71.19 187 ARG A N 1
ATOM 1510 C CA . ARG A 1 187 ? 50.164 -1.272 -66.009 1.00 71.19 187 ARG A CA 1
ATOM 1511 C C . ARG A 1 187 ? 51.051 -1.202 -67.253 1.00 71.19 187 ARG A C 1
ATOM 1513 O O . ARG A 1 187 ? 50.571 -1.174 -68.381 1.00 71.19 187 ARG A O 1
ATOM 1520 N N . THR A 1 188 ? 52.352 -1.097 -67.012 1.00 68.31 188 THR A N 1
ATOM 1521 C CA . THR A 1 188 ? 53.340 -0.690 -68.017 1.00 68.31 188 THR A CA 1
ATOM 1522 C C . THR A 1 188 ? 53.524 -1.761 -69.097 1.00 68.31 188 THR A C 1
ATOM 1524 O O . THR A 1 188 ? 53.655 -1.398 -70.259 1.00 68.31 188 THR A O 1
ATOM 1527 N N . ASP A 1 189 ? 53.430 -3.051 -68.737 1.00 78.44 189 ASP A N 1
ATOM 1528 C CA . ASP A 1 189 ? 53.601 -4.202 -69.639 1.00 78.44 189 ASP A CA 1
ATOM 1529 C C . ASP A 1 189 ? 52.657 -5.370 -69.273 1.00 78.44 189 ASP A C 1
ATOM 1531 O O . ASP A 1 189 ? 53.051 -6.539 -69.236 1.00 78.44 189 ASP A O 1
ATOM 1535 N N . ALA A 1 190 ? 51.392 -5.079 -68.963 1.00 79.81 190 ALA A N 1
ATOM 1536 C CA . ALA A 1 190 ? 50.398 -6.132 -68.753 1.00 79.81 190 ALA A CA 1
ATOM 1537 C C . ALA A 1 190 ? 50.116 -6.877 -70.074 1.00 79.81 190 ALA A C 1
ATOM 1539 O O . ALA A 1 190 ? 49.950 -6.247 -71.120 1.00 79.81 190 ALA A O 1
ATOM 1540 N N . ILE A 1 191 ? 50.043 -8.210 -70.030 1.00 85.38 191 ILE A N 1
ATOM 1541 C CA . ILE A 1 191 ? 49.679 -9.032 -71.192 1.00 85.38 191 ILE A CA 1
ATOM 1542 C C . ILE A 1 191 ? 48.152 -9.127 -71.309 1.00 85.38 191 ILE A C 1
ATOM 1544 O O . ILE A 1 191 ? 47.449 -9.273 -70.305 1.00 85.38 191 ILE A O 1
ATOM 1548 N N . THR A 1 192 ? 47.604 -9.023 -72.519 1.00 85.31 192 THR A N 1
ATOM 1549 C CA . THR A 1 192 ? 46.176 -9.302 -72.744 1.00 85.31 192 THR A CA 1
ATOM 1550 C C . THR A 1 192 ? 45.911 -10.808 -72.771 1.00 85.31 192 THR A C 1
ATOM 1552 O O . THR A 1 192 ? 46.810 -11.595 -73.047 1.00 85.31 192 THR A O 1
ATOM 1555 N N . ALA A 1 193 ? 44.665 -11.228 -72.528 1.00 85.88 193 ALA A N 1
ATOM 1556 C CA . ALA A 1 193 ? 44.301 -12.648 -72.610 1.00 85.88 193 ALA A CA 1
ATOM 1557 C C . ALA A 1 193 ? 44.613 -13.242 -73.995 1.00 85.88 193 ALA A C 1
ATOM 1559 O O . ALA A 1 193 ? 45.154 -14.333 -74.084 1.00 85.88 193 ALA A O 1
ATOM 1560 N N . THR A 1 194 ? 44.352 -12.484 -75.067 1.00 88.88 194 THR A N 1
ATOM 1561 C CA . THR A 1 194 ? 44.703 -12.889 -76.435 1.00 88.88 194 THR A CA 1
ATOM 1562 C C . THR A 1 194 ? 46.209 -13.065 -76.614 1.00 88.88 194 THR A C 1
ATOM 1564 O O . THR A 1 194 ? 46.632 -14.092 -77.125 1.00 88.88 194 THR A O 1
ATOM 1567 N N . GLU A 1 195 ? 47.020 -12.100 -76.169 1.00 88.25 195 GLU A N 1
ATOM 1568 C CA . GLU A 1 195 ? 48.483 -12.199 -76.273 1.00 88.25 195 GLU A CA 1
ATOM 1569 C C . GLU A 1 195 ? 49.047 -13.343 -75.425 1.00 88.25 195 GLU A C 1
ATOM 1571 O O . GLU A 1 195 ? 50.038 -13.943 -75.812 1.00 88.25 195 GLU A O 1
ATOM 1576 N N . TYR A 1 196 ? 48.428 -13.653 -74.284 1.00 90.38 196 TYR A N 1
ATOM 1577 C CA . TYR A 1 196 ? 48.820 -14.783 -73.446 1.00 90.38 196 TYR A CA 1
ATOM 1578 C C . TYR A 1 196 ? 48.480 -16.125 -74.105 1.00 90.38 196 TYR A C 1
ATOM 1580 O O . TYR A 1 196 ? 49.324 -17.019 -74.138 1.00 90.38 196 TYR A O 1
ATOM 1588 N N . ASP A 1 197 ? 47.278 -16.256 -74.675 1.00 90.25 197 ASP A N 1
ATOM 1589 C CA . ASP A 1 197 ? 46.855 -17.460 -75.402 1.00 90.25 197 ASP A CA 1
ATOM 1590 C C . ASP A 1 197 ? 47.779 -17.750 -76.602 1.00 90.25 197 ASP A C 1
ATOM 1592 O O . ASP A 1 197 ? 48.079 -18.909 -76.887 1.00 90.25 197 ASP A O 1
ATOM 1596 N N . GLU A 1 198 ? 48.283 -16.707 -77.271 1.00 92.12 198 GLU A N 1
ATOM 1597 C CA . GLU A 1 198 ? 49.239 -16.806 -78.386 1.00 92.12 198 GLU A CA 1
ATOM 1598 C C . GLU A 1 198 ? 50.633 -17.315 -77.976 1.00 92.12 198 GLU A C 1
ATOM 1600 O O . GLU A 1 198 ? 51.386 -17.764 -78.842 1.00 92.12 198 GLU A O 1
ATOM 1605 N N . LEU A 1 199 ? 50.987 -17.279 -76.684 1.00 90.25 199 LEU A N 1
ATOM 1606 C CA . LEU A 1 199 ? 52.251 -17.844 -76.195 1.00 90.25 199 LEU A CA 1
ATOM 1607 C C . LEU A 1 199 ? 52.219 -19.374 -76.091 1.00 90.25 199 LEU A C 1
ATOM 1609 O O . LEU A 1 199 ? 53.280 -19.981 -75.968 1.00 90.25 199 LEU A O 1
ATOM 1613 N N . GLU A 1 200 ? 51.027 -19.988 -76.119 1.00 92.06 200 GLU A N 1
ATOM 1614 C CA . GLU A 1 200 ? 50.811 -21.443 -76.037 1.00 92.06 200 GLU A CA 1
ATOM 1615 C C . GLU A 1 200 ? 51.579 -22.139 -74.886 1.00 92.06 200 GLU A C 1
ATOM 1617 O O . GLU A 1 200 ? 51.924 -23.319 -74.976 1.00 92.06 200 GLU A O 1
ATOM 1622 N N . LEU A 1 201 ? 51.836 -21.420 -73.783 1.00 89.25 201 LEU A N 1
ATOM 1623 C CA . LEU A 1 201 ? 52.628 -21.919 -72.655 1.00 89.25 201 LEU A CA 1
ATOM 1624 C C . LEU A 1 201 ? 51.934 -23.102 -71.970 1.00 89.25 201 LEU A C 1
ATOM 1626 O O . LEU A 1 201 ? 50.777 -23.022 -71.545 1.00 89.25 201 LEU A O 1
ATOM 1630 N N . THR A 1 202 ? 52.665 -24.196 -71.777 1.00 92.25 202 THR A N 1
ATOM 1631 C CA . THR A 1 202 ? 52.228 -25.268 -70.880 1.00 92.25 202 THR A CA 1
ATOM 1632 C C . THR A 1 202 ? 52.322 -24.815 -69.423 1.00 92.25 202 THR A C 1
ATOM 1634 O O . THR A 1 202 ? 53.111 -23.940 -69.071 1.00 92.25 202 THR A O 1
ATOM 1637 N N . ALA A 1 203 ? 51.561 -25.457 -68.532 1.00 88.38 203 ALA A N 1
ATOM 1638 C CA . ALA A 1 203 ? 51.615 -25.148 -67.100 1.00 88.38 203 ALA A CA 1
ATOM 1639 C C . ALA A 1 203 ? 53.044 -25.244 -66.529 1.00 88.38 203 ALA A C 1
ATOM 1641 O O . ALA A 1 203 ? 53.444 -24.421 -65.719 1.00 88.38 203 ALA A O 1
ATOM 1642 N N . THR A 1 204 ? 53.841 -26.209 -67.000 1.00 91.38 204 THR A N 1
ATOM 1643 C CA . THR A 1 204 ? 55.240 -26.365 -66.578 1.00 91.38 204 THR A CA 1
ATOM 1644 C C . THR A 1 204 ? 56.140 -25.233 -67.078 1.00 91.38 204 THR A C 1
ATOM 1646 O O . THR A 1 204 ? 57.056 -24.841 -66.363 1.00 91.38 204 THR A O 1
ATOM 1649 N N . GLU A 1 205 ? 55.899 -24.711 -68.283 1.00 90.75 205 GLU A N 1
ATOM 1650 C CA . GLU A 1 205 ? 56.648 -23.570 -68.825 1.00 90.75 205 GLU A CA 1
ATOM 1651 C C . GLU A 1 205 ? 56.275 -22.275 -68.110 1.00 90.75 205 GLU A C 1
ATOM 1653 O O . GLU A 1 205 ? 57.165 -21.514 -67.749 1.00 90.75 205 GLU A O 1
ATOM 1658 N N . TYR A 1 206 ? 54.987 -22.062 -67.829 1.00 90.19 206 TYR A N 1
ATOM 1659 C CA . TYR A 1 206 ? 54.528 -20.908 -67.061 1.00 90.19 206 TYR A CA 1
ATOM 1660 C C . TYR A 1 206 ? 55.078 -20.911 -65.624 1.00 90.19 206 TYR A C 1
ATOM 1662 O O . TYR A 1 206 ? 55.634 -19.910 -65.173 1.00 90.19 206 TYR A O 1
ATOM 1670 N N . ASP A 1 207 ? 55.004 -22.050 -64.925 1.00 91.19 207 ASP A N 1
ATOM 1671 C CA . ASP A 1 207 ? 55.513 -22.187 -63.552 1.00 91.19 207 ASP A CA 1
ATOM 1672 C C . ASP A 1 207 ? 57.031 -21.936 -63.459 1.00 91.19 207 ASP A C 1
ATOM 1674 O O . ASP A 1 207 ? 57.528 -21.500 -62.420 1.00 91.19 207 ASP A O 1
ATOM 1678 N N . ALA A 1 208 ? 57.784 -22.172 -64.540 1.00 90.44 208 ALA A N 1
ATOM 1679 C CA . ALA A 1 208 ? 59.226 -21.936 -64.577 1.00 90.44 208 ALA A CA 1
ATOM 1680 C C . ALA A 1 208 ? 59.614 -20.443 -64.541 1.00 90.44 208 ALA A C 1
ATOM 1682 O O . ALA A 1 208 ? 60.758 -20.139 -64.195 1.00 90.44 208 ALA A O 1
ATOM 1683 N N . TYR A 1 209 ? 58.691 -19.524 -64.859 1.00 89.56 209 TYR A N 1
ATOM 1684 C CA . TYR A 1 209 ? 58.919 -18.077 -64.749 1.00 89.56 209 TYR A CA 1
ATOM 1685 C C . TYR A 1 209 ? 58.835 -17.554 -63.301 1.00 89.56 209 TYR A C 1
ATOM 1687 O O . TYR A 1 209 ? 59.232 -16.415 -63.064 1.00 89.56 209 TYR A O 1
ATOM 1695 N N . ASP A 1 210 ? 58.343 -18.361 -62.346 1.00 90.25 210 ASP A N 1
ATOM 1696 C CA . ASP A 1 210 ? 58.250 -18.040 -60.905 1.00 90.25 210 ASP A CA 1
ATOM 1697 C C . ASP A 1 210 ? 57.662 -16.642 -60.615 1.00 90.25 210 ASP A C 1
ATOM 1699 O O . ASP A 1 210 ? 58.170 -15.860 -59.810 1.00 90.25 210 ASP A O 1
ATOM 1703 N N . MET A 1 211 ? 56.595 -16.290 -61.333 1.00 88.94 211 MET A N 1
ATOM 1704 C CA . MET A 1 211 ? 56.008 -14.953 -61.277 1.00 88.94 211 MET A CA 1
ATOM 1705 C C . MET A 1 211 ? 55.049 -14.785 -60.101 1.00 88.94 211 MET A C 1
ATOM 1707 O O . MET A 1 211 ? 54.153 -15.605 -59.879 1.00 88.94 211 MET A O 1
ATOM 1711 N N . SER A 1 212 ? 55.149 -13.651 -59.403 1.00 89.00 212 SER A N 1
ATOM 1712 C CA . SER A 1 212 ? 54.100 -13.238 -58.472 1.00 89.00 212 SER A CA 1
ATOM 1713 C C . SER A 1 212 ? 52.882 -12.677 -59.219 1.00 89.00 212 SER A C 1
ATOM 1715 O O . SER A 1 212 ? 52.965 -12.244 -60.368 1.00 89.00 212 SER A O 1
ATOM 1717 N N . ALA A 1 213 ? 51.734 -12.606 -58.539 1.00 83.75 213 ALA A N 1
ATOM 1718 C CA . ALA A 1 213 ? 50.545 -11.951 -59.092 1.00 83.75 213 ALA A CA 1
ATOM 1719 C C . ALA A 1 213 ? 50.804 -10.477 -59.469 1.00 83.75 213 ALA A C 1
ATOM 1721 O O . ALA A 1 213 ? 50.267 -9.992 -60.460 1.00 83.75 213 ALA A O 1
ATOM 1722 N N . HIS A 1 214 ? 51.666 -9.780 -58.719 1.00 83.12 214 HIS A N 1
ATOM 1723 C CA . HIS A 1 214 ? 52.082 -8.417 -59.051 1.00 83.12 214 HIS A CA 1
ATOM 1724 C C . HIS A 1 214 ? 52.901 -8.381 -60.348 1.00 83.12 214 HIS A C 1
ATOM 1726 O O . HIS A 1 214 ? 52.678 -7.525 -61.200 1.00 83.12 214 HIS A O 1
ATOM 1732 N N . ASP A 1 215 ? 53.821 -9.328 -60.527 1.00 85.75 215 ASP A N 1
ATOM 1733 C CA . ASP A 1 215 ? 54.618 -9.420 -61.752 1.00 85.75 215 ASP A CA 1
ATOM 1734 C C . ASP A 1 215 ? 53.734 -9.704 -62.965 1.00 85.75 215 ASP A C 1
ATOM 1736 O O . ASP A 1 215 ? 53.936 -9.119 -64.028 1.00 85.75 215 ASP A O 1
ATOM 1740 N N . TYR A 1 216 ? 52.697 -10.524 -62.789 1.00 86.50 216 TYR A N 1
ATOM 1741 C CA . TYR A 1 216 ? 51.725 -10.789 -63.841 1.00 86.50 216 TYR A CA 1
ATOM 1742 C C . TYR A 1 216 ? 50.894 -9.543 -64.201 1.00 86.50 216 TYR A C 1
ATOM 1744 O O . TYR A 1 216 ? 50.807 -9.156 -65.366 1.00 86.50 216 TYR A O 1
ATOM 1752 N N . ASP A 1 217 ? 50.326 -8.853 -63.212 1.00 81.81 217 ASP A N 1
ATOM 1753 C CA . ASP A 1 217 ? 49.414 -7.727 -63.460 1.00 81.81 217 ASP A CA 1
ATOM 1754 C C . ASP A 1 217 ? 50.079 -6.488 -64.085 1.00 81.81 217 ASP A C 1
ATOM 1756 O O . ASP A 1 217 ? 49.387 -5.695 -64.741 1.00 81.81 217 ASP A O 1
ATOM 1760 N N . TYR A 1 218 ? 51.390 -6.317 -63.878 1.00 82.94 218 TYR A N 1
ATOM 1761 C CA . TYR A 1 218 ? 52.140 -5.122 -64.280 1.00 82.94 218 TYR A CA 1
ATOM 1762 C C . TYR A 1 218 ? 53.198 -5.377 -65.357 1.00 82.94 218 TYR A C 1
ATOM 1764 O O . TYR A 1 218 ? 53.462 -4.468 -66.150 1.00 82.94 218 TYR A O 1
ATOM 1772 N N . TYR A 1 219 ? 53.783 -6.579 -65.394 1.00 84.62 219 TYR A N 1
ATOM 1773 C CA . TYR A 1 219 ? 54.962 -6.894 -66.206 1.00 84.62 219 TYR A CA 1
ATOM 1774 C C . TYR A 1 219 ? 54.855 -8.208 -66.996 1.00 84.62 219 TYR A C 1
ATOM 1776 O O . TYR A 1 219 ? 55.852 -8.629 -67.588 1.00 84.62 219 TYR A O 1
ATOM 1784 N N . ALA A 1 220 ? 53.683 -8.861 -67.040 1.00 87.44 220 ALA A N 1
ATOM 1785 C CA . ALA A 1 220 ? 53.533 -10.175 -67.674 1.00 87.44 220 ALA A CA 1
ATOM 1786 C C . ALA A 1 220 ? 54.052 -10.231 -69.105 1.00 87.44 220 ALA A C 1
ATOM 1788 O O . ALA A 1 220 ? 54.703 -11.201 -69.476 1.00 87.44 220 ALA A O 1
ATOM 1789 N N . LYS A 1 221 ? 53.818 -9.192 -69.906 1.00 86.25 221 LYS A N 1
ATOM 1790 C CA . LYS A 1 221 ? 54.287 -9.170 -71.287 1.00 86.25 221 LYS A CA 1
ATOM 1791 C C . LYS A 1 221 ? 55.811 -9.197 -71.343 1.00 86.25 221 LYS A C 1
ATOM 1793 O O . LYS A 1 221 ? 56.365 -9.978 -72.101 1.00 86.25 221 LYS A O 1
ATOM 1798 N N . THR A 1 222 ? 56.486 -8.419 -70.503 1.00 86.81 222 THR A N 1
ATOM 1799 C CA . THR A 1 222 ? 57.954 -8.369 -70.451 1.00 86.81 222 THR A CA 1
ATOM 1800 C C . THR A 1 222 ? 58.564 -9.667 -69.933 1.00 86.81 222 THR A C 1
ATOM 1802 O O . THR A 1 222 ? 59.615 -10.070 -70.417 1.00 86.81 222 THR A O 1
ATOM 1805 N N . ILE A 1 223 ? 57.920 -10.336 -68.978 1.00 88.31 223 ILE A N 1
ATOM 1806 C CA . ILE A 1 223 ? 58.475 -11.549 -68.363 1.00 88.31 223 ILE A CA 1
ATOM 1807 C C . ILE A 1 223 ? 58.208 -12.784 -69.225 1.00 88.31 223 ILE A C 1
ATOM 1809 O O . ILE A 1 223 ? 59.108 -13.592 -69.418 1.00 88.31 223 ILE A O 1
ATOM 1813 N N . LEU A 1 224 ? 57.001 -12.910 -69.782 1.00 86.44 224 LEU A N 1
ATOM 1814 C CA . LEU A 1 224 ? 56.580 -14.090 -70.541 1.00 86.44 224 LEU A CA 1
ATOM 1815 C C . LEU A 1 224 ? 57.032 -14.076 -72.009 1.00 86.44 224 LEU A C 1
ATOM 1817 O O . LEU A 1 224 ? 56.943 -15.101 -72.678 1.00 86.44 224 LEU A O 1
ATOM 1821 N N . THR A 1 225 ? 57.492 -12.931 -72.527 1.00 78.31 225 THR A N 1
ATOM 1822 C CA . THR A 1 225 ? 58.025 -12.818 -73.903 1.00 78.31 225 THR A CA 1
ATOM 1823 C C . THR A 1 225 ? 59.543 -12.631 -73.968 1.00 78.31 225 THR A C 1
ATOM 1825 O O . THR A 1 225 ? 60.086 -12.484 -75.066 1.00 78.31 225 THR A O 1
ATOM 1828 N N . ALA A 1 226 ? 60.221 -12.629 -72.814 1.00 65.19 226 ALA A N 1
ATOM 1829 C CA . ALA A 1 226 ? 61.682 -12.638 -72.704 1.00 65.19 226 ALA A CA 1
ATOM 1830 C C . ALA A 1 226 ? 62.263 -14.036 -72.959 1.00 65.19 226 ALA A C 1
ATOM 1832 O O . ALA A 1 226 ? 63.343 -14.093 -73.596 1.00 65.19 226 ALA A O 1
#

Secondary structure (DSSP, 8-state):
-------GGGSHHHHHHHHHT-PPP-S--TT--HHHHHHHHHHHIIIIIHHHHHH-HHHHHHHHHHHHHHHHHHHHHHHTHHHHHHHHHHHHHHHHHHHHHHHHHHHHHHHHHHHHHHHHHHHHHHHHHHHHHHHHHHHHHHHHHHHHHHHHHHHHHHHHH-EEEETTTTEEEEHHHHHHHHHHHH-TTPPPHHHHHTT---HHHHHTT---HHHHHHHHHHHHT-

Sequence (226 aa):
MSINTISLLDREPFKRMISTVGNLPTSFVDSLSYYEVLAWLCQYVTETIIPKINEDSEAINALQEEFIALREEVEEAIKEIPQLRADFIELSEKFDQTLIELQAQYDAFKIEVQEEINTQIAQARTAIMEVVNAYFETLNDKIDDEVERIDEKFNTWAIANTIVFNTLRGTQTTLQVYLDDLSGVNRTDAITATEYDELELTATEYDAYDMSAHDYDYYAKTILTA

Foldseek 3Di:
DDPPPDDPCNDPLNVVLVVQQDDDPPDPPVPDDPVRVVVVVVCCCVVPNVVSSVVVVVSVVVVVVVVVVVVVVVVVVVVCVVVVVVVVVVVVVVVVVVVVVVVVVVVVVVVVVVVVVVVVVVVVVVVVVVVVVVVVVVVVVVVVVVVVVVVVVVVVCQQAPDWDQQPVVRHIDGNVVSVVVVVVVQLPAAADPVRVVVLVDDPVRVVVLVDDPVCNSRPVRVSSVD

pLDDT: mean 82.49, std 15.44, range [30.03, 98.75]